Protein AF-A0A1S3QPE3-F1 (afdb_monomer)

Radius of gyration: 34.34 Å; Cα contacts (8 Å, |Δi|>4): 174; chains: 1; bounding box: 60×56×101 Å

Solvent-accessible surface area (backbone atoms only — not comparable to full-atom values): 14403 Å² total; per-residue (Å²): 142,88,66,57,84,65,87,83,85,72,83,49,41,19,14,35,76,80,67,48,63,31,60,20,54,50,48,31,25,32,79,44,96,80,32,35,55,19,74,58,45,94,50,102,45,97,71,26,36,44,44,90,38,71,44,89,59,90,60,54,68,59,53,51,51,51,51,51,54,52,49,54,52,51,52,52,53,50,55,63,56,47,55,59,54,53,53,50,52,58,71,74,42,58,84,89,47,39,69,59,53,53,49,51,50,52,50,50,46,43,61,62,64,55,54,50,52,61,54,53,53,50,53,46,53,62,71,28,46,74,37,70,38,66,57,97,88,40,85,53,62,68,77,40,68,42,66,66,62,40,49,51,52,52,53,52,52,51,50,52,53,51,53,53,50,50,52,52,51,52,50,50,50,50,53,46,63,75,39,40,73,62,56,49,56,54,42,65,75,68,55,69,91,74,77,72,64,80,73,64,71,75,74,66,80,87,67,86,85,85,84,87,88,86,93,77,85,89,74,86,83,78,75,80,80,80,78,81,85,83,85,83,83,91,133

Mean predicted aligned error: 15.33 Å

Secondary structure (DSSP, 8-state):
--------S----EEETTSPEESSTTTTTB-STTSB-BTTS--SSTT-BEEES----TTHHHHHHHHHHHHHHHHHHHHHHHHHHHHHHHHHS-GGGHHHHHHHHHHHHHHHHTSHHHHHHHHHHHHTEEEEEEETTEEEEEEEE-HHHHHHHHHHHHHHHHHHHHHHHHHHHHHHHHTHHHHHHHHHTT--TTSSSTTTTTSSTTS---------SSSSSSSSSSSSSS-----

pLDDT: mean 73.94, std 21.62, range [25.31, 94.31]

Structure (mmCIF, N/CA/C/O backbone):
data_AF-A0A1S3QPE3-F1
#
_entry.id   AF-A0A1S3QPE3-F1
#
loop_
_atom_site.group_PDB
_atom_site.id
_atom_site.type_symbol
_atom_site.label_atom_id
_atom_site.label_alt_id
_atom_site.label_comp_id
_atom_site.label_asym_id
_atom_site.label_entity_id
_atom_site.label_seq_id
_atom_site.pdbx_PDB_ins_code
_atom_site.Cartn_x
_atom_site.Cartn_y
_atom_site.Cartn_z
_atom_site.occupancy
_atom_site.B_iso_or_equiv
_atom_site.auth_seq_id
_atom_site.auth_comp_id
_atom_site.auth_asym_id
_atom_site.auth_atom_id
_atom_site.pdbx_PDB_model_num
ATOM 1 N N . MET A 1 1 ? 17.322 -5.849 -37.765 1.00 44.25 1 MET A N 1
ATOM 2 C CA . MET A 1 1 ? 16.658 -5.938 -36.442 1.00 44.25 1 MET A CA 1
ATOM 3 C C . MET A 1 1 ? 17.332 -7.037 -35.629 1.00 44.25 1 MET A C 1
ATOM 5 O O . MET A 1 1 ? 16.871 -8.166 -35.675 1.00 44.25 1 MET A O 1
ATOM 9 N N . SER A 1 2 ? 18.466 -6.775 -34.969 1.00 52.47 2 SER A N 1
ATOM 10 C CA . SER A 1 2 ? 19.221 -7.871 -34.324 1.00 52.47 2 SER A CA 1
ATOM 11 C C . SER A 1 2 ? 20.040 -7.499 -33.080 1.00 52.47 2 SER A C 1
ATOM 13 O O . SER A 1 2 ? 20.907 -8.274 -32.714 1.00 52.47 2 SER A O 1
ATOM 15 N N . ASN A 1 3 ? 19.761 -6.381 -32.392 1.00 61.34 3 ASN A N 1
ATOM 16 C CA . ASN A 1 3 ? 20.520 -5.966 -31.193 1.00 61.34 3 ASN A CA 1
ATOM 17 C C . ASN A 1 3 ? 19.651 -5.448 -30.021 1.00 61.34 3 ASN A C 1
ATOM 19 O O . ASN A 1 3 ? 20.150 -4.726 -29.170 1.00 61.34 3 ASN A O 1
ATOM 23 N N . CYS A 1 4 ? 18.361 -5.802 -29.945 1.00 70.56 4 CYS A N 1
ATOM 24 C CA . CYS A 1 4 ? 17.484 -5.388 -28.828 1.00 70.56 4 CYS A CA 1
ATOM 25 C C . CYS A 1 4 ? 17.352 -6.462 -27.726 1.00 70.56 4 CYS A C 1
ATOM 27 O O . CYS A 1 4 ? 16.483 -6.358 -26.864 1.00 70.56 4 CYS A O 1
ATOM 29 N N . ASN A 1 5 ? 18.153 -7.532 -27.786 1.00 73.00 5 ASN A N 1
ATOM 30 C CA . ASN A 1 5 ? 18.050 -8.685 -26.891 1.00 73.00 5 ASN A CA 1
ATOM 31 C C . ASN A 1 5 ? 19.228 -8.668 -25.911 1.00 73.00 5 ASN A C 1
ATOM 33 O O . ASN A 1 5 ? 20.293 -9.219 -26.185 1.00 73.00 5 ASN A O 1
ATOM 37 N N . CYS A 1 6 ? 19.060 -7.932 -24.814 1.00 76.44 6 CYS A N 1
ATOM 38 C CA . CYS A 1 6 ? 20.127 -7.657 -23.858 1.00 76.44 6 CYS A CA 1
ATOM 39 C C . CYS A 1 6 ? 20.004 -8.541 -22.619 1.00 76.44 6 CYS A C 1
ATOM 41 O O . CYS A 1 6 ? 18.910 -8.721 -22.084 1.00 76.44 6 CYS A O 1
ATOM 43 N N . TYR A 1 7 ? 21.139 -9.057 -22.140 1.00 69.50 7 TYR A N 1
ATOM 44 C CA . TYR A 1 7 ? 21.189 -9.803 -20.888 1.00 69.50 7 TYR A CA 1
ATOM 45 C C . TYR A 1 7 ? 21.017 -8.856 -19.697 1.00 69.50 7 TYR A C 1
ATOM 47 O O . TYR A 1 7 ? 21.598 -7.771 -19.632 1.00 69.50 7 TYR A O 1
ATOM 55 N N . THR A 1 8 ? 20.169 -9.264 -18.769 1.00 66.06 8 THR A N 1
ATOM 56 C CA . THR A 1 8 ? 19.600 -8.429 -17.717 1.00 66.06 8 THR A CA 1
ATOM 57 C C . THR A 1 8 ? 20.372 -8.583 -16.415 1.00 66.06 8 THR A C 1
ATOM 59 O O . THR A 1 8 ? 20.130 -9.520 -15.659 1.00 66.06 8 THR A O 1
ATOM 62 N N . SER A 1 9 ? 21.274 -7.647 -16.136 1.00 57.47 9 SER A N 1
ATOM 63 C CA . SER A 1 9 ? 21.950 -7.542 -14.832 1.00 57.47 9 SER A CA 1
ATOM 64 C C . SER A 1 9 ? 21.802 -6.166 -14.174 1.00 57.47 9 SER A C 1
ATOM 66 O O . SER A 1 9 ? 22.040 -6.034 -12.979 1.00 57.47 9 SER A O 1
ATOM 68 N N . SER A 1 10 ? 21.343 -5.137 -14.897 1.00 68.56 10 SER A N 1
ATOM 69 C CA . SER A 1 10 ? 21.051 -3.824 -14.313 1.00 68.56 10 SER A CA 1
ATOM 70 C C . SER A 1 10 ? 19.858 -3.143 -14.987 1.00 68.56 10 SER A C 1
ATOM 72 O O . SER A 1 10 ? 19.742 -3.093 -16.213 1.00 68.56 10 SER A O 1
ATOM 74 N N . VAL A 1 11 ? 18.943 -2.622 -14.165 1.00 79.94 11 VAL A N 1
ATOM 75 C CA . VAL A 1 11 ? 17.790 -1.830 -14.613 1.00 79.94 11 VAL A CA 1
ATOM 76 C C . VAL A 1 11 ? 18.149 -0.355 -14.490 1.00 79.94 11 VAL A C 1
ATOM 78 O O . VAL A 1 11 ? 18.365 0.153 -13.392 1.00 79.94 11 VAL A O 1
ATOM 81 N N . SER A 1 12 ? 18.218 0.334 -15.626 1.00 86.44 12 SER A N 1
ATOM 82 C CA . SER A 1 12 ? 18.499 1.769 -15.706 1.00 86.44 12 SER A CA 1
ATOM 83 C C . SER A 1 12 ? 17.525 2.380 -16.712 1.00 86.44 12 SER A C 1
ATOM 85 O O . SER A 1 12 ? 17.838 2.447 -17.900 1.00 86.44 12 SER A O 1
ATOM 87 N N . PRO A 1 13 ? 16.299 2.724 -16.280 1.00 88.44 13 PRO A N 1
ATOM 88 C CA . PRO A 1 13 ? 15.229 3.073 -17.199 1.00 88.44 13 PRO A CA 1
ATOM 89 C C . PRO A 1 13 ? 15.593 4.307 -18.022 1.00 88.44 13 PRO A C 1
ATOM 91 O O . PRO A 1 13 ? 16.145 5.274 -17.491 1.00 88.44 13 PRO A O 1
ATOM 94 N N . VAL A 1 14 ? 15.245 4.277 -19.306 1.00 89.81 14 VAL A N 1
ATOM 95 C CA . VAL A 1 14 ? 15.445 5.395 -20.235 1.00 89.81 14 VAL A CA 1
ATOM 96 C C . VAL A 1 14 ? 14.141 5.728 -20.948 1.00 89.81 14 VAL A C 1
ATOM 98 O O . VAL A 1 14 ? 13.365 4.838 -21.303 1.00 89.81 14 VAL A O 1
ATOM 101 N N . CYS A 1 15 ? 13.902 7.012 -21.175 1.00 90.19 15 CYS A N 1
ATOM 102 C CA . CYS A 1 15 ? 12.772 7.505 -21.937 1.00 90.19 15 CYS A CA 1
ATOM 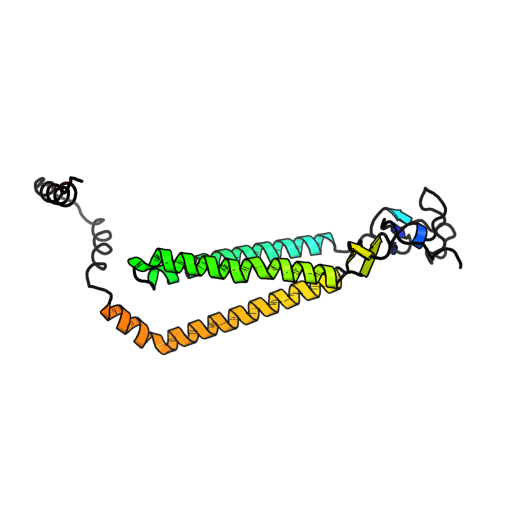103 C C . CYS A 1 15 ? 13.185 7.692 -23.393 1.00 90.19 15 CYS A C 1
ATOM 105 O O . CYS A 1 15 ? 14.054 8.513 -23.682 1.00 90.19 15 CYS A O 1
ATOM 107 N N . GLY A 1 16 ? 12.575 6.939 -24.306 1.00 89.50 16 GLY A N 1
ATOM 108 C CA . GLY A 1 16 ? 12.779 7.138 -25.734 1.00 89.50 16 GLY A CA 1
ATOM 109 C C . GLY A 1 16 ? 12.073 8.394 -26.240 1.00 89.50 16 GLY A C 1
ATOM 110 O O . GLY A 1 16 ? 11.045 8.810 -25.707 1.00 89.50 16 GLY A O 1
ATOM 111 N N . SER A 1 17 ? 12.586 8.963 -27.327 1.00 87.75 17 SER A N 1
ATOM 112 C CA . SER A 1 17 ? 11.942 10.060 -28.073 1.00 87.75 17 SER A CA 1
ATOM 113 C C . SER A 1 17 ? 10.508 9.744 -28.533 1.00 87.75 17 SER A C 1
ATOM 115 O O . SER A 1 17 ? 9.718 10.659 -28.743 1.00 87.75 17 SER A O 1
ATOM 117 N N . ASN A 1 18 ? 10.132 8.464 -28.611 1.00 85.94 18 ASN A N 1
ATOM 118 C CA . ASN A 1 18 ? 8.766 8.004 -28.873 1.00 85.94 18 ASN A CA 1
ATOM 119 C C . ASN A 1 18 ? 7.830 8.040 -27.642 1.00 85.94 18 ASN A C 1
ATOM 121 O O . ASN A 1 18 ? 6.699 7.567 -27.726 1.00 85.94 18 ASN A O 1
ATOM 125 N N . GLY A 1 19 ? 8.293 8.534 -26.489 1.00 85.94 19 GLY A N 1
ATOM 126 C CA . GLY A 1 19 ? 7.516 8.588 -25.246 1.00 85.94 19 GLY A CA 1
ATOM 127 C C . GLY A 1 19 ? 7.362 7.240 -24.531 1.00 85.94 19 GLY A C 1
ATOM 128 O O . GLY A 1 19 ? 6.620 7.149 -23.552 1.00 85.94 19 GLY A O 1
ATOM 129 N N . VAL A 1 20 ? 8.062 6.193 -24.982 1.00 87.19 20 VAL A N 1
ATOM 130 C CA . VAL A 1 20 ? 8.054 4.865 -24.352 1.00 87.19 20 VAL A CA 1
ATOM 131 C C . VAL A 1 20 ? 9.251 4.732 -23.413 1.00 87.19 20 VAL A C 1
ATOM 133 O O . VAL A 1 20 ? 10.372 5.112 -23.747 1.00 87.19 20 VAL A O 1
ATOM 136 N N . THR A 1 21 ? 9.016 4.181 -22.220 1.00 88.19 21 THR A N 1
ATOM 137 C CA . THR A 1 21 ? 10.084 3.886 -21.255 1.00 88.19 21 THR A CA 1
ATOM 138 C C . THR A 1 21 ? 10.651 2.491 -21.511 1.00 88.19 21 THR A C 1
ATOM 140 O O . THR A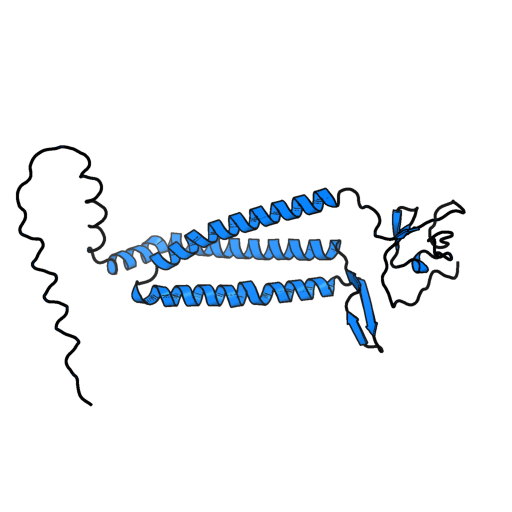 1 21 ? 9.909 1.512 -21.480 1.00 88.19 21 THR A O 1
ATOM 143 N N . TYR A 1 22 ? 11.963 2.398 -21.714 1.00 86.69 22 TYR A N 1
ATOM 144 C CA . TYR A 1 22 ? 12.698 1.144 -21.895 1.00 86.69 22 TYR A CA 1
ATOM 145 C C . TYR A 1 22 ? 13.438 0.766 -20.608 1.00 86.69 22 TYR A C 1
ATOM 147 O O . TYR A 1 22 ? 13.806 1.632 -19.814 1.00 86.69 22 TYR A O 1
ATOM 155 N N . LEU A 1 23 ? 13.673 -0.534 -20.406 1.00 85.00 23 LEU A N 1
ATOM 156 C CA . LEU A 1 23 ? 14.297 -1.071 -19.188 1.00 85.00 23 LEU A CA 1
ATOM 157 C C . LEU A 1 23 ? 15.765 -0.635 -19.017 1.00 85.00 23 LEU A C 1
ATOM 159 O O . LEU A 1 23 ? 16.233 -0.446 -17.894 1.00 85.00 23 LEU A O 1
ATOM 163 N N . SER A 1 24 ? 16.484 -0.484 -20.131 1.00 87.12 24 SER A N 1
ATOM 164 C CA . SER A 1 24 ? 17.849 0.040 -20.182 1.00 87.12 24 SER A CA 1
ATOM 165 C C . SER A 1 24 ? 18.154 0.688 -21.534 1.00 87.12 24 SER A C 1
ATOM 167 O O . SER A 1 24 ? 17.413 0.502 -22.503 1.00 87.12 24 SER A O 1
ATOM 169 N N . SER A 1 25 ? 19.277 1.408 -21.620 1.00 86.38 25 SER A N 1
ATOM 170 C CA . SER A 1 25 ? 19.815 1.943 -22.882 1.00 86.38 25 SER A CA 1
ATOM 171 C C . SER A 1 25 ? 20.062 0.855 -23.935 1.00 86.38 25 SER A C 1
ATOM 173 O O . SER A 1 25 ? 19.895 1.105 -25.128 1.00 86.38 25 SER A O 1
ATOM 175 N N . CYS A 1 26 ? 20.389 -0.365 -23.499 1.00 84.94 26 CYS A N 1
ATOM 176 C CA . CYS A 1 26 ? 20.580 -1.522 -24.371 1.00 84.94 26 CYS A CA 1
ATOM 177 C C . CYS A 1 26 ? 19.253 -1.992 -24.991 1.00 84.94 26 CYS A C 1
ATOM 179 O O . CYS A 1 26 ? 19.188 -2.220 -26.194 1.00 84.94 26 CYS A O 1
ATOM 181 N N . PHE A 1 27 ? 18.162 -2.037 -24.213 1.00 84.75 27 PHE A N 1
ATOM 182 C CA . PHE A 1 27 ? 16.825 -2.353 -24.745 1.00 84.75 27 PHE A CA 1
ATOM 183 C C . PHE A 1 27 ? 16.287 -1.279 -25.701 1.00 84.75 27 PHE A C 1
ATOM 185 O O . PHE A 1 27 ? 15.491 -1.590 -26.582 1.00 84.75 27 PHE A O 1
ATOM 192 N N . ALA A 1 28 ? 16.739 -0.031 -25.555 1.00 86.31 28 ALA A N 1
ATOM 193 C CA . ALA A 1 28 ? 16.484 1.029 -26.529 1.00 86.31 28 ALA A CA 1
ATO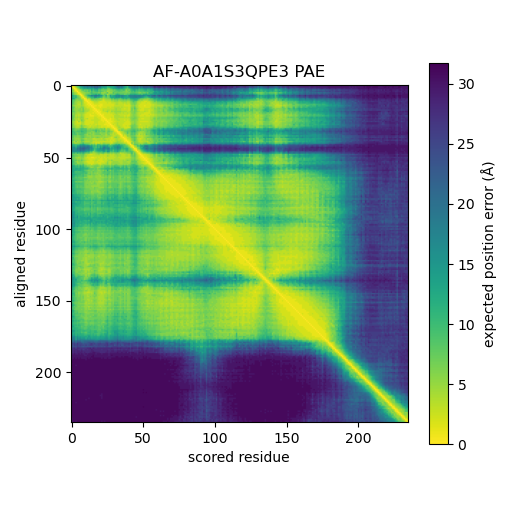M 194 C C . ALA A 1 28 ? 17.386 0.924 -27.783 1.00 86.31 28 ALA A C 1
ATOM 196 O O . ALA A 1 28 ? 17.135 1.595 -28.785 1.00 86.31 28 ALA A O 1
ATOM 197 N N . GLY A 1 29 ? 18.413 0.066 -27.768 1.00 84.88 29 GLY A N 1
ATOM 198 C CA . GLY A 1 29 ? 19.346 -0.139 -28.878 1.00 84.88 29 GLY A CA 1
ATOM 199 C C . GLY A 1 29 ? 20.300 1.031 -29.099 1.00 84.88 29 GLY A C 1
ATOM 200 O O . GLY A 1 29 ? 20.707 1.262 -30.239 1.00 84.88 29 GLY A O 1
ATOM 201 N N . CYS A 1 30 ? 20.590 1.807 -28.051 1.00 84.50 30 CYS A N 1
ATOM 202 C CA . CYS A 1 30 ? 21.488 2.955 -28.117 1.00 84.50 30 CYS A CA 1
ATOM 203 C C . CYS A 1 30 ? 22.946 2.484 -28.142 1.00 84.50 30 CYS A C 1
ATOM 205 O O . CYS A 1 30 ? 23.374 1.718 -27.279 1.00 84.50 30 CYS A O 1
ATOM 207 N N . THR A 1 31 ? 23.710 2.964 -29.123 1.00 76.12 31 THR A N 1
ATOM 208 C CA . THR A 1 31 ? 25.098 2.516 -29.350 1.00 76.12 31 THR A CA 1
ATOM 209 C C . THR A 1 31 ? 26.123 3.482 -28.748 1.00 76.12 31 THR A C 1
ATOM 211 O O . THR A 1 31 ? 27.260 3.105 -28.475 1.00 76.12 31 THR A O 1
ATOM 214 N N . THR A 1 32 ? 25.733 4.741 -28.527 1.00 76.00 32 THR A N 1
ATOM 215 C CA . THR A 1 32 ? 26.608 5.789 -27.991 1.00 76.00 32 THR A CA 1
ATOM 216 C C . THR A 1 32 ? 26.368 6.013 -26.497 1.00 76.00 32 THR A C 1
ATOM 218 O O . THR A 1 32 ? 25.258 5.864 -25.984 1.00 76.00 32 THR A O 1
ATOM 221 N N . THR A 1 33 ? 27.411 6.449 -25.787 1.00 74.75 33 THR A N 1
ATOM 222 C CA . THR A 1 33 ? 27.328 6.858 -24.373 1.00 74.75 33 THR A CA 1
ATOM 223 C C . THR A 1 33 ? 26.429 8.075 -24.155 1.00 74.75 33 THR A C 1
ATOM 225 O O . THR A 1 33 ? 25.904 8.260 -23.063 1.00 74.75 33 THR A O 1
ATOM 228 N N . ASN A 1 34 ? 26.197 8.868 -25.204 1.00 78.62 34 ASN A N 1
ATOM 229 C CA . ASN A 1 34 ? 25.303 10.025 -25.190 1.00 78.62 34 ASN A CA 1
ATOM 230 C C . ASN A 1 34 ? 23.816 9.656 -25.392 1.00 78.62 34 ASN A C 1
ATOM 232 O O . ASN A 1 34 ? 23.012 10.554 -25.624 1.00 78.62 34 ASN A O 1
ATOM 236 N N . LEU A 1 35 ? 23.442 8.365 -25.330 1.00 81.38 35 LEU A N 1
ATOM 237 C CA . LEU A 1 35 ? 22.074 7.860 -25.564 1.00 81.38 35 LEU A CA 1
ATOM 238 C C . LEU A 1 35 ? 21.479 8.334 -26.910 1.00 81.38 35 LEU A C 1
ATOM 240 O O . LEU A 1 35 ? 20.293 8.653 -27.026 1.00 81.38 35 LEU A O 1
ATOM 244 N N . THR A 1 36 ? 22.311 8.374 -27.951 1.00 81.19 36 THR A N 1
ATOM 245 C CA . THR A 1 36 ? 21.908 8.707 -29.324 1.00 81.19 36 THR A CA 1
ATOM 246 C C . THR A 1 36 ? 22.051 7.497 -30.252 1.00 81.19 36 THR A C 1
ATOM 248 O O . THR A 1 36 ? 22.795 6.556 -29.963 1.00 81.19 36 THR A O 1
ATOM 251 N N . GLY A 1 37 ? 21.329 7.501 -31.377 1.00 78.31 37 GLY A N 1
ATOM 252 C CA . GLY A 1 37 ? 21.392 6.414 -32.361 1.00 78.31 37 GLY A CA 1
ATOM 253 C C . GLY A 1 37 ? 20.761 5.121 -31.841 1.00 78.31 37 GLY A C 1
ATOM 254 O O . GLY A 1 37 ? 21.362 4.050 -31.927 1.00 78.31 37 GLY A O 1
ATOM 255 N N . CYS A 1 38 ? 19.582 5.242 -31.230 1.00 84.69 38 CYS A N 1
ATOM 256 C CA . CYS A 1 38 ? 18.861 4.140 -30.605 1.00 84.69 38 CYS A CA 1
ATOM 257 C C . CYS A 1 38 ? 18.009 3.387 -31.638 1.00 84.69 38 CYS A C 1
ATOM 259 O O . CYS A 1 38 ? 16.967 3.866 -32.076 1.00 84.69 38 CYS A O 1
ATOM 261 N N . THR A 1 39 ? 18.461 2.198 -32.031 1.00 84.50 39 THR A N 1
ATOM 262 C CA . THR A 1 39 ? 17.878 1.427 -33.149 1.00 84.50 39 THR A CA 1
ATOM 263 C C . THR A 1 39 ? 16.543 0.744 -32.838 1.00 84.50 39 THR A C 1
ATOM 265 O O . THR A 1 39 ? 15.833 0.360 -33.765 1.00 84.50 39 THR A O 1
ATOM 268 N N . CYS A 1 40 ? 16.186 0.580 -31.560 1.00 83.19 40 CYS A N 1
ATOM 269 C CA . CYS A 1 40 ? 14.943 -0.083 -31.140 1.00 83.19 40 CYS A CA 1
ATOM 270 C C . CYS A 1 40 ? 13.796 0.915 -30.886 1.00 83.19 40 CYS A C 1
ATOM 272 O O . CYS A 1 40 ? 12.693 0.506 -30.530 1.00 83.19 40 CYS A O 1
ATOM 274 N N . ILE A 1 41 ? 14.045 2.217 -31.061 1.00 85.25 41 ILE A N 1
ATOM 275 C CA . ILE A 1 41 ? 13.027 3.264 -30.972 1.00 85.25 41 ILE A CA 1
ATOM 276 C C . ILE A 1 41 ? 12.432 3.453 -32.369 1.00 85.25 41 ILE A C 1
ATOM 278 O O . ILE A 1 41 ? 13.095 3.982 -33.254 1.00 85.25 41 ILE A O 1
ATOM 282 N N . SER A 1 42 ? 11.176 3.047 -32.565 1.00 69.94 42 SER A N 1
ATOM 283 C CA . SER A 1 42 ? 10.453 3.107 -33.850 1.00 69.94 42 SER A CA 1
ATOM 284 C C . SER A 1 42 ? 10.056 4.527 -34.296 1.00 69.94 42 SER A C 1
ATOM 286 O O . SER A 1 42 ? 8.951 4.734 -34.795 1.00 69.94 42 SER A O 1
ATOM 288 N N . SER A 1 43 ? 10.913 5.521 -34.064 1.00 63.25 43 SER A N 1
ATOM 289 C CA . SER A 1 43 ? 10.717 6.883 -34.556 1.00 63.25 43 SER A CA 1
ATOM 290 C C . SER A 1 43 ? 11.326 6.992 -35.950 1.00 63.25 43 SER A C 1
ATOM 292 O O . SER A 1 43 ? 12.467 6.591 -36.153 1.00 63.25 43 SER A O 1
ATOM 294 N N . ASP A 1 44 ? 10.578 7.568 -36.888 1.00 57.34 44 ASP A N 1
ATOM 295 C CA . ASP A 1 44 ? 10.922 7.770 -38.308 1.00 57.34 44 ASP A CA 1
ATOM 296 C C . ASP A 1 44 ? 12.046 8.815 -38.522 1.00 57.34 44 ASP A C 1
ATOM 298 O O . ASP A 1 44 ? 12.140 9.494 -39.541 1.00 57.34 44 ASP A O 1
ATOM 302 N N . SER A 1 45 ? 12.887 9.008 -37.507 1.00 56.81 45 SER A N 1
ATOM 303 C CA . SER A 1 45 ? 13.989 9.950 -37.485 1.00 56.81 45 SER A CA 1
ATOM 304 C C . SER A 1 45 ? 15.283 9.187 -37.235 1.00 56.81 45 SER A C 1
ATOM 306 O O . SER A 1 45 ? 15.472 8.568 -36.191 1.00 56.81 45 SER A O 1
ATOM 308 N N . GLU A 1 46 ? 16.237 9.321 -38.154 1.00 60.53 46 GLU A N 1
ATOM 309 C CA . GLU A 1 46 ? 17.623 8.823 -38.046 1.00 60.53 46 GLU A CA 1
ATOM 310 C C . GLU A 1 46 ? 18.395 9.364 -36.812 1.00 60.53 46 GLU A C 1
ATOM 312 O O . GLU A 1 46 ? 19.576 9.094 -36.618 1.00 60.53 46 GLU A O 1
ATOM 317 N N . MET A 1 47 ? 17.724 10.121 -35.938 1.00 68.00 47 MET A N 1
ATOM 318 C CA . MET A 1 47 ? 18.224 10.697 -34.695 1.00 68.00 47 MET A CA 1
ATOM 319 C C . MET A 1 47 ? 17.361 10.271 -33.500 1.00 68.00 47 MET A C 1
ATOM 321 O O . MET A 1 47 ? 16.991 11.094 -32.663 1.00 68.00 47 MET A O 1
ATOM 325 N N . ALA A 1 48 ? 17.012 8.989 -33.406 1.00 78.69 48 ALA A N 1
ATOM 326 C CA . ALA A 1 48 ? 16.366 8.461 -32.213 1.00 78.69 48 ALA A CA 1
ATOM 327 C C . ALA A 1 48 ? 17.289 8.625 -30.992 1.00 78.69 48 ALA A C 1
ATOM 329 O O . ALA A 1 48 ? 18.369 8.027 -30.911 1.00 78.69 48 ALA A O 1
ATOM 330 N N . THR A 1 49 ? 16.856 9.457 -30.048 1.00 85.56 49 THR A N 1
ATOM 331 C CA . THR A 1 49 ? 17.533 9.702 -28.772 1.00 85.56 49 THR A CA 1
ATOM 332 C C . THR A 1 49 ? 16.724 9.137 -27.614 1.00 85.56 49 THR A C 1
ATOM 334 O O . THR A 1 49 ? 15.500 8.965 -27.708 1.00 85.56 49 THR A O 1
ATOM 337 N N . ALA A 1 50 ? 17.423 8.847 -26.521 1.00 87.69 50 ALA A N 1
ATOM 338 C CA . ALA A 1 50 ? 16.834 8.499 -25.242 1.00 87.69 50 ALA A CA 1
ATOM 339 C C . ALA A 1 50 ? 17.395 9.400 -24.133 1.00 87.69 50 ALA A C 1
ATOM 341 O O . ALA A 1 50 ? 18.523 9.882 -24.204 1.00 87.69 50 ALA A O 1
ATOM 342 N N . VAL A 1 51 ? 16.602 9.627 -23.093 1.00 90.12 51 VAL A N 1
ATOM 343 C CA . VAL A 1 51 ? 16.979 10.418 -21.915 1.00 90.12 51 VAL A CA 1
ATOM 344 C C . VAL A 1 51 ? 16.975 9.491 -20.699 1.00 90.12 51 VAL A C 1
ATOM 346 O O . VAL A 1 51 ? 16.064 8.668 -20.585 1.00 90.12 51 VAL A O 1
ATOM 349 N N . PRO A 1 52 ? 17.958 9.573 -19.784 1.00 87.50 52 PRO A N 1
ATOM 350 C CA . PRO A 1 52 ? 17.927 8.777 -18.561 1.00 87.50 52 PRO A CA 1
ATOM 351 C C . PRO A 1 52 ? 16.694 9.115 -17.712 1.00 87.50 52 PRO A C 1
ATOM 353 O O . PRO A 1 52 ? 16.356 10.283 -17.520 1.00 87.50 52 PRO A O 1
ATOM 356 N N . GLY A 1 53 ? 16.039 8.086 -17.175 1.00 87.25 53 GLY A N 1
ATOM 357 C CA . GLY A 1 53 ? 14.822 8.202 -16.374 1.00 87.25 53 GLY A CA 1
ATOM 358 C C . GLY A 1 53 ? 13.572 7.660 -17.071 1.00 87.25 53 GLY A C 1
ATOM 359 O O . GLY A 1 53 ? 13.578 7.291 -18.243 1.00 87.25 53 GLY A O 1
ATOM 360 N N . LYS A 1 54 ? 12.469 7.587 -16.321 1.00 86.50 54 LYS A N 1
ATOM 361 C CA . LYS A 1 54 ? 11.156 7.215 -16.870 1.00 86.50 54 LYS A CA 1
ATOM 362 C C . LYS A 1 54 ? 10.569 8.386 -17.654 1.00 86.50 54 LYS A C 1
ATOM 364 O O . LYS A 1 54 ? 10.779 9.539 -17.281 1.00 86.50 54 LYS A O 1
ATOM 369 N N . CYS A 1 55 ? 9.795 8.096 -18.696 1.00 87.00 55 CYS A N 1
ATOM 370 C CA . CYS A 1 55 ? 9.092 9.148 -19.422 1.00 87.00 55 CYS A CA 1
ATOM 371 C C . CYS A 1 55 ? 8.104 9.895 -18.510 1.00 87.00 55 CYS A C 1
ATOM 373 O O . CYS A 1 55 ? 7.493 9.273 -17.632 1.00 87.00 55 CYS A O 1
ATOM 375 N N . PRO A 1 56 ? 7.925 11.214 -18.708 1.00 83.06 56 PRO A N 1
ATOM 376 C CA . PRO A 1 56 ? 6.966 11.990 -17.937 1.00 83.06 56 PRO A CA 1
ATOM 377 C C . PRO A 1 56 ? 5.553 11.465 -18.200 1.00 83.06 56 PRO A C 1
ATOM 379 O O . PRO A 1 56 ? 5.025 11.578 -19.303 1.00 83.06 56 PRO A O 1
ATOM 382 N N . SER A 1 57 ? 4.932 10.885 -17.172 1.00 79.19 57 SER A N 1
ATOM 383 C CA . SER A 1 57 ? 3.521 10.514 -17.229 1.00 79.19 57 SER A CA 1
ATOM 384 C C . SER A 1 57 ? 2.674 11.750 -16.920 1.00 79.19 57 SER A C 1
ATOM 386 O O . SER A 1 57 ? 2.844 12.331 -15.838 1.00 79.19 57 SER A O 1
ATOM 388 N N . PRO A 1 58 ? 1.741 12.150 -17.802 1.00 79.44 58 PRO A N 1
ATOM 389 C CA . PRO A 1 58 ? 0.824 13.242 -17.502 1.00 79.44 58 PRO A CA 1
ATOM 390 C C . PRO A 1 58 ? 0.038 12.919 -16.221 1.00 79.44 58 PRO A C 1
ATOM 392 O O . PRO A 1 58 ? -0.445 11.801 -16.043 1.00 79.44 58 PRO A O 1
ATOM 395 N N . GLY A 1 59 ? -0.042 13.881 -15.297 1.00 78.25 59 GLY A N 1
ATOM 396 C CA . GLY A 1 59 ? -0.812 13.748 -14.053 1.00 78.25 59 GLY A CA 1
ATOM 397 C C . GLY A 1 59 ? -0.149 12.967 -12.908 1.00 78.25 59 GLY A C 1
ATOM 398 O O . GLY A 1 59 ? -0.815 12.695 -11.913 1.00 78.25 59 GLY A O 1
ATOM 399 N N . CYS A 1 60 ? 1.144 12.623 -12.993 1.00 81.44 60 CYS A N 1
ATOM 400 C CA . CYS A 1 60 ? 1.847 11.908 -11.913 1.00 81.44 60 CYS A CA 1
ATOM 401 C C . CYS A 1 60 ? 1.805 12.665 -10.566 1.00 81.44 60 CYS A C 1
ATOM 403 O O . CYS A 1 60 ? 1.480 12.083 -9.530 1.00 81.44 60 CYS A O 1
ATOM 405 N N . GLN A 1 61 ? 2.069 13.976 -10.588 1.00 83.69 61 GLN A N 1
ATOM 406 C CA . GLN A 1 61 ? 2.086 14.816 -9.386 1.00 83.69 61 GLN A CA 1
ATOM 407 C C . GLN A 1 61 ? 0.691 14.972 -8.760 1.00 83.69 61 GLN A C 1
ATOM 409 O O . GLN A 1 61 ? 0.547 14.836 -7.547 1.00 83.69 61 GLN A O 1
ATOM 414 N N . GLU A 1 62 ? -0.339 15.176 -9.584 1.00 86.25 62 GLU A N 1
ATOM 415 C CA . GLU A 1 62 ? -1.736 15.266 -9.137 1.00 86.25 62 GLU A CA 1
ATOM 416 C C . GLU A 1 62 ? -2.224 13.952 -8.514 1.00 86.25 62 GLU A C 1
ATOM 418 O O . GLU A 1 62 ? -2.852 13.949 -7.453 1.00 86.25 62 GLU A O 1
ATOM 423 N N . ALA A 1 63 ? -1.895 12.811 -9.129 1.00 84.19 63 ALA A N 1
ATOM 424 C CA . ALA A 1 63 ? -2.256 11.499 -8.599 1.00 84.19 63 ALA A CA 1
ATOM 425 C C . ALA A 1 63 ? -1.583 11.221 -7.245 1.00 84.19 63 ALA A C 1
ATOM 427 O O . ALA A 1 63 ? -2.231 10.713 -6.327 1.00 84.19 63 ALA A O 1
ATOM 428 N N . PHE A 1 64 ? -0.305 11.585 -7.104 1.00 86.12 64 PHE A N 1
ATOM 429 C CA . PHE A 1 64 ? 0.426 11.458 -5.843 1.00 86.12 64 PHE A CA 1
ATOM 430 C C . PHE A 1 64 ? -0.168 12.350 -4.745 1.00 86.12 64 PHE A C 1
ATOM 432 O O . PHE A 1 64 ? -0.418 11.875 -3.635 1.00 86.12 64 PHE A O 1
ATOM 439 N N . LEU A 1 65 ? -0.457 13.616 -5.062 1.00 89.12 65 LEU A N 1
ATOM 440 C CA . LEU A 1 65 ? -1.068 14.550 -4.117 1.00 89.12 65 LEU A CA 1
ATOM 441 C C . LEU A 1 65 ? -2.459 14.075 -3.676 1.00 89.12 65 LEU A C 1
ATOM 443 O O . LEU A 1 65 ? -2.763 14.063 -2.484 1.00 89.12 65 LEU A O 1
ATOM 447 N N . THR A 1 66 ? -3.277 13.612 -4.623 1.00 88.69 66 THR A N 1
ATOM 448 C CA . THR A 1 66 ? -4.612 13.062 -4.342 1.00 88.69 66 THR A CA 1
ATOM 449 C C . THR A 1 66 ? -4.527 11.867 -3.394 1.00 88.69 66 THR A C 1
ATOM 451 O O . THR A 1 66 ? -5.259 11.804 -2.407 1.00 88.69 66 THR A O 1
ATOM 454 N N . PHE A 1 67 ? -3.609 10.933 -3.653 1.00 87.56 67 PHE A N 1
ATOM 455 C CA . PHE A 1 67 ? -3.392 9.765 -2.800 1.00 87.56 67 PHE A CA 1
ATOM 456 C C . PHE A 1 67 ? -2.985 10.155 -1.373 1.00 87.56 67 PHE A C 1
ATOM 458 O O . PHE A 1 67 ? -3.547 9.629 -0.409 1.00 87.56 67 PHE A O 1
ATOM 465 N N . LEU A 1 68 ? -2.064 11.112 -1.235 1.00 90.75 68 LEU A N 1
ATOM 466 C CA . LEU A 1 68 ? -1.617 11.612 0.063 1.00 90.75 68 LEU A CA 1
ATOM 467 C C . LEU A 1 68 ? -2.781 12.238 0.842 1.00 90.75 68 LEU A C 1
ATOM 469 O O . LEU A 1 68 ? -3.020 11.863 1.991 1.00 90.75 68 LEU A O 1
ATOM 473 N N . CYS A 1 69 ? -3.555 13.122 0.208 1.00 93.25 69 CYS A N 1
ATOM 474 C CA . CYS A 1 69 ? -4.726 13.751 0.824 1.00 93.25 69 CYS A CA 1
ATOM 475 C C . CYS A 1 69 ? -5.761 12.719 1.296 1.00 93.25 69 CYS A C 1
ATOM 477 O O . CYS A 1 69 ? -6.255 12.805 2.423 1.00 93.25 69 CYS A O 1
ATOM 479 N N . VAL A 1 70 ? -6.063 11.716 0.464 1.00 89.81 70 VAL A N 1
ATOM 480 C CA . VAL A 1 70 ? -7.014 10.645 0.805 1.00 89.81 70 VAL A CA 1
ATOM 481 C C . VAL A 1 70 ? -6.526 9.834 2.005 1.00 89.81 70 VAL A C 1
ATOM 483 O O . VAL A 1 70 ? -7.312 9.568 2.916 1.00 89.81 70 VAL A O 1
ATOM 486 N N . ILE A 1 71 ? -5.241 9.472 2.052 1.00 89.38 71 ILE A N 1
ATOM 487 C CA . ILE A 1 71 ? -4.670 8.739 3.191 1.00 89.38 71 ILE A CA 1
ATOM 488 C C . ILE A 1 71 ? -4.720 9.574 4.466 1.00 89.38 71 ILE A C 1
ATOM 490 O O . ILE A 1 71 ? -5.163 9.066 5.495 1.00 89.38 71 ILE A O 1
ATOM 494 N N . CYS A 1 72 ? -4.327 10.846 4.411 1.00 93.62 72 CYS A N 1
ATOM 495 C CA . CYS A 1 72 ? -4.387 11.733 5.571 1.00 93.62 72 CYS A CA 1
ATOM 496 C C . CYS A 1 72 ? -5.813 11.836 6.126 1.00 93.62 72 CYS A C 1
ATOM 498 O O . CYS A 1 72 ? -6.016 11.661 7.331 1.00 93.62 72 CYS A O 1
ATOM 500 N N . ALA A 1 73 ? -6.808 12.028 5.255 1.00 92.25 73 ALA A N 1
ATOM 501 C CA . ALA A 1 73 ? -8.212 12.049 5.655 1.00 92.25 73 ALA A CA 1
ATOM 502 C C . ALA A 1 73 ? -8.653 10.712 6.279 1.00 92.25 73 ALA A C 1
ATOM 504 O O . ALA A 1 73 ? -9.287 10.698 7.335 1.00 92.25 73 ALA A O 1
ATOM 505 N N . CYS A 1 74 ? -8.270 9.577 5.684 1.00 87.81 74 CYS A N 1
ATOM 506 C CA . CYS A 1 74 ? -8.589 8.251 6.219 1.00 87.81 74 CYS A CA 1
ATOM 507 C C . CYS A 1 74 ? -7.965 8.004 7.599 1.00 87.81 74 CYS A C 1
ATOM 509 O O . CYS A 1 74 ? -8.628 7.444 8.475 1.00 87.81 74 CYS A O 1
ATOM 511 N N . CYS A 1 75 ? -6.714 8.420 7.804 1.00 90.31 75 CYS A N 1
ATOM 512 C CA . CYS A 1 75 ? -6.020 8.307 9.085 1.00 90.31 75 CYS A CA 1
ATOM 513 C C . CYS A 1 75 ? -6.682 9.171 10.161 1.00 90.31 75 CYS A C 1
ATOM 515 O O . CYS A 1 75 ? -6.867 8.699 11.281 1.00 90.31 75 CYS A O 1
ATOM 517 N N . MET A 1 76 ? -7.095 10.394 9.814 1.00 92.56 76 MET A N 1
ATOM 518 C CA . MET A 1 76 ? -7.806 11.289 10.731 1.00 92.56 76 MET A CA 1
ATOM 519 C C . MET A 1 76 ? -9.160 10.707 11.152 1.00 92.56 76 MET A C 1
ATOM 521 O O . MET A 1 76 ? -9.476 10.657 12.336 1.00 92.56 76 MET A O 1
ATOM 525 N N . ILE A 1 77 ? -9.944 10.190 10.202 1.00 89.25 77 ILE A N 1
ATOM 526 C CA . ILE A 1 77 ? -11.221 9.526 10.512 1.00 89.25 77 ILE A CA 1
ATOM 527 C C . ILE A 1 77 ? -10.981 8.277 11.374 1.00 89.25 77 ILE A C 1
ATOM 529 O O . ILE A 1 77 ? -11.722 8.021 12.323 1.00 89.25 77 ILE A O 1
ATOM 533 N N . GLY A 1 78 ? -9.932 7.506 11.066 1.00 86.62 78 GLY A N 1
ATOM 534 C CA . GLY A 1 78 ? -9.551 6.315 11.824 1.00 86.62 78 GLY A CA 1
ATOM 535 C C . GLY A 1 78 ? -9.209 6.619 13.283 1.00 86.62 78 GLY A C 1
ATOM 536 O O . GLY A 1 78 ? -9.738 5.962 14.180 1.00 86.62 78 GLY A O 1
ATOM 537 N N . SER A 1 79 ? -8.383 7.638 13.534 1.00 89.00 79 SER A N 1
ATOM 538 C CA . SER A 1 79 ? -8.007 8.037 14.896 1.00 89.00 79 SER A CA 1
ATOM 539 C C . SER A 1 79 ? -9.193 8.610 15.675 1.00 89.00 79 SER A C 1
ATOM 541 O O . SER A 1 79 ? -9.399 8.248 16.834 1.00 89.00 79 SER A O 1
ATOM 543 N N . MET A 1 80 ? -10.038 9.420 15.027 1.00 90.06 80 MET A N 1
ATOM 544 C CA . MET A 1 80 ? -11.261 9.950 15.638 1.00 90.06 80 MET A CA 1
ATOM 545 C C . MET A 1 80 ? -12.253 8.850 16.031 1.00 90.06 80 MET A C 1
ATOM 547 O O . MET A 1 80 ? -12.915 8.984 17.055 1.00 90.06 80 MET A O 1
ATOM 551 N N . ALA A 1 81 ? -12.355 7.761 15.261 1.00 85.81 81 ALA A N 1
ATOM 552 C CA . ALA A 1 81 ? -13.230 6.627 15.577 1.00 85.81 81 ALA A CA 1
ATOM 553 C C . ALA A 1 81 ? -12.665 5.711 16.680 1.00 85.81 81 ALA A C 1
ATOM 555 O O . ALA A 1 81 ? -13.420 5.061 17.413 1.00 85.81 81 ALA A O 1
ATOM 556 N N . GLN A 1 82 ? -11.340 5.659 16.829 1.00 86.88 82 GLN A N 1
ATOM 557 C CA . GLN A 1 82 ? -10.687 4.826 17.838 1.00 86.88 82 GLN A CA 1
ATOM 558 C C . GLN A 1 82 ? -10.951 5.333 19.263 1.00 86.88 82 GLN A C 1
ATOM 560 O O . GLN A 1 82 ? -11.285 4.537 20.142 1.00 86.88 82 GLN A O 1
ATOM 565 N N . THR A 1 83 ? -10.876 6.647 19.486 1.00 87.38 83 THR A N 1
ATOM 566 C CA . THR A 1 83 ? -11.095 7.273 20.802 1.00 87.38 83 THR A CA 1
ATOM 567 C C . THR A 1 83 ? -12.438 6.901 21.457 1.00 87.38 83 THR A C 1
ATOM 569 O O . THR A 1 83 ? -12.419 6.363 22.567 1.00 87.38 83 THR A O 1
ATOM 572 N N . PRO A 1 84 ? -13.612 7.099 20.819 1.00 86.50 84 PRO A N 1
ATOM 573 C CA . PRO A 1 84 ? -14.893 6.721 21.415 1.00 86.50 84 PRO A CA 1
ATOM 574 C C . PRO A 1 84 ? -15.020 5.207 21.614 1.00 86.50 84 PRO A C 1
ATOM 576 O O . PRO A 1 84 ? -15.639 4.778 22.584 1.00 86.50 84 PRO A O 1
ATOM 579 N N . SER A 1 85 ? -14.394 4.392 20.758 1.00 84.94 85 SER A N 1
ATOM 580 C CA . SER A 1 85 ? -14.402 2.930 20.901 1.00 84.94 85 SER A CA 1
ATOM 581 C C . SER A 1 85 ? -13.719 2.483 22.200 1.00 84.94 85 SER A C 1
ATOM 583 O O . SER A 1 85 ? -14.254 1.647 22.929 1.00 84.94 85 SER A O 1
ATOM 585 N N . VAL A 1 86 ? -12.572 3.085 22.531 1.00 87.62 86 VAL A N 1
ATOM 586 C CA . VAL A 1 86 ? -11.854 2.813 23.788 1.00 87.62 86 VAL A CA 1
ATOM 587 C C . VAL A 1 86 ? -12.636 3.336 24.999 1.00 87.62 86 VAL A C 1
ATOM 589 O O . VAL A 1 86 ? -12.730 2.644 26.012 1.00 87.62 86 VAL A O 1
ATOM 592 N N . ILE A 1 87 ? -13.253 4.520 24.898 1.00 86.88 87 ILE A N 1
ATOM 593 C CA . ILE A 1 87 ? -14.069 5.092 25.984 1.00 86.88 87 ILE A CA 1
ATOM 594 C C . ILE A 1 87 ? -15.264 4.189 26.312 1.00 86.88 87 ILE A C 1
ATOM 596 O O . ILE A 1 87 ? -15.522 3.926 27.487 1.00 86.88 87 ILE A O 1
ATOM 600 N N . ILE A 1 88 ? -15.976 3.691 25.295 1.00 85.00 88 ILE A N 1
ATOM 601 C CA . ILE A 1 88 ? -17.106 2.772 25.490 1.00 85.00 88 ILE A CA 1
ATOM 602 C C . ILE A 1 88 ? -16.635 1.511 26.216 1.00 85.00 88 ILE A C 1
ATOM 604 O O . ILE A 1 88 ? -17.251 1.135 27.209 1.00 85.00 88 ILE A O 1
ATOM 608 N N . LEU A 1 89 ? -15.512 0.915 25.798 1.00 83.94 89 LEU A N 1
ATOM 609 C CA . LEU A 1 89 ? -14.961 -0.276 26.451 1.00 83.94 89 LEU A CA 1
ATOM 610 C C . LEU A 1 89 ? -14.732 -0.045 27.953 1.00 83.94 89 LEU A C 1
ATOM 612 O O . LEU A 1 89 ? -15.210 -0.830 28.772 1.00 83.94 89 LEU A O 1
ATOM 616 N N . ILE A 1 90 ? -14.071 1.061 28.315 1.00 85.44 90 ILE A N 1
ATOM 617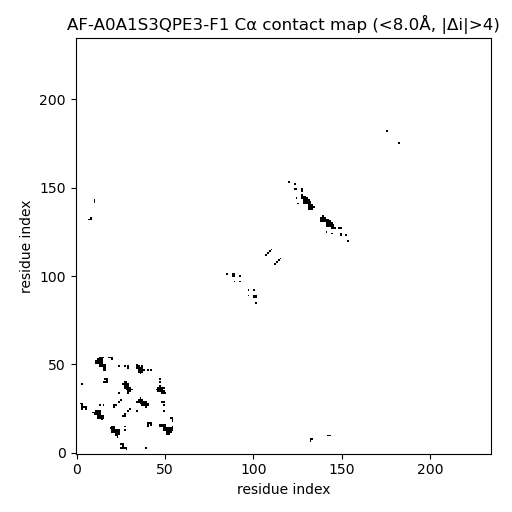 C CA . ILE A 1 90 ? -13.775 1.410 29.716 1.00 85.44 90 ILE A CA 1
ATOM 618 C C . ILE A 1 90 ? -15.057 1.618 30.534 1.00 85.44 90 ILE A C 1
ATOM 620 O O . ILE A 1 90 ? -15.082 1.296 31.721 1.00 85.44 90 ILE A O 1
ATOM 624 N N . ARG A 1 91 ? -16.118 2.163 29.924 1.00 83.44 91 ARG A N 1
ATOM 625 C CA . ARG A 1 91 ? -17.412 2.393 30.589 1.00 83.44 91 ARG A CA 1
ATOM 626 C C . ARG A 1 91 ? -18.249 1.122 30.739 1.00 83.44 91 ARG A C 1
ATOM 628 O O . ARG A 1 91 ? -19.089 1.076 31.627 1.00 83.44 91 ARG A O 1
ATOM 635 N N . THR A 1 92 ? -18.033 0.119 29.890 1.00 79.88 92 THR A N 1
ATOM 636 C CA . THR A 1 92 ? -18.791 -1.147 29.911 1.00 79.88 92 THR A CA 1
ATOM 637 C C . THR A 1 92 ? -18.198 -2.230 30.812 1.00 79.88 92 THR A C 1
ATOM 639 O O . THR A 1 92 ? -18.863 -3.230 31.066 1.00 79.88 92 THR A O 1
ATOM 642 N N . VAL A 1 93 ? -16.954 -2.069 31.270 1.00 84.62 93 VAL A N 1
ATOM 643 C CA . VAL A 1 93 ? -16.240 -3.069 32.078 1.00 84.62 93 VAL A CA 1
ATOM 644 C C . VAL A 1 93 ? -16.124 -2.623 33.539 1.00 84.62 93 VAL A C 1
ATOM 646 O O . VAL A 1 93 ? -16.008 -1.429 33.826 1.00 84.62 93 VAL A O 1
ATOM 649 N N . SER A 1 94 ? -16.146 -3.580 34.472 1.00 83.50 94 SER A N 1
ATOM 650 C CA . SER A 1 94 ? -15.961 -3.312 35.902 1.00 83.50 94 SER A CA 1
ATOM 651 C C . SER A 1 94 ? -14.609 -2.633 36.174 1.00 83.50 94 SER A C 1
ATOM 653 O O . SER A 1 94 ? -13.636 -2.878 35.453 1.00 83.50 94 SER A O 1
ATOM 655 N N . PRO A 1 95 ? -14.514 -1.771 37.206 1.00 82.31 95 PRO A N 1
ATOM 656 C CA . PRO A 1 95 ? -13.297 -1.014 37.500 1.00 82.31 95 PRO A CA 1
ATOM 657 C C . PRO A 1 95 ? -12.058 -1.893 37.705 1.00 82.31 95 PRO A C 1
ATOM 659 O O . PRO A 1 95 ? -10.978 -1.506 37.266 1.00 82.31 95 PRO A O 1
ATOM 662 N N . GLU A 1 96 ? -12.231 -3.087 38.268 1.00 87.00 96 GLU A N 1
ATOM 663 C CA . GLU A 1 96 ? -11.163 -4.061 38.526 1.00 87.00 96 GLU A CA 1
ATOM 664 C C . GLU A 1 96 ? -10.581 -4.687 37.243 1.00 87.00 96 GLU A C 1
ATOM 666 O O . GLU A 1 96 ? -9.415 -5.070 37.209 1.00 87.00 96 GLU A O 1
ATOM 671 N N . LEU A 1 97 ? -11.361 -4.756 36.155 1.00 88.62 97 LEU A N 1
ATOM 672 C CA . LEU A 1 97 ? -10.977 -5.437 34.909 1.00 88.62 97 LEU A CA 1
ATOM 673 C C . LEU A 1 97 ? -10.589 -4.475 33.772 1.00 88.62 97 LEU A C 1
ATOM 675 O O . LEU A 1 97 ? -10.297 -4.920 32.659 1.00 88.62 97 LEU A O 1
ATOM 679 N N . LYS A 1 98 ? -10.550 -3.158 34.022 1.00 86.88 98 LYS A N 1
ATOM 680 C CA . LYS A 1 98 ? -10.252 -2.136 32.997 1.00 86.88 98 LYS A CA 1
ATOM 681 C C . LYS A 1 98 ? -8.896 -2.350 32.325 1.00 86.88 98 LYS A C 1
ATOM 683 O O . LYS A 1 98 ? -8.816 -2.386 31.097 1.00 86.88 98 LYS A O 1
ATOM 688 N N . SER A 1 99 ? -7.841 -2.526 33.119 1.00 91.69 99 SER A N 1
ATOM 689 C CA . SER A 1 99 ? -6.476 -2.714 32.609 1.00 91.69 99 SER A CA 1
ATOM 690 C C . SER A 1 99 ? -6.336 -4.020 31.825 1.00 91.69 99 SER A C 1
ATOM 692 O O . SER A 1 99 ? -5.677 -4.047 30.786 1.00 91.69 99 SER A O 1
ATOM 694 N N . TYR A 1 100 ? -7.020 -5.081 32.268 1.00 93.19 100 TYR A N 1
ATOM 695 C CA . TYR A 1 100 ? -7.069 -6.359 31.557 1.00 93.19 100 TYR A CA 1
ATOM 696 C C . TYR A 1 100 ? -7.768 -6.221 30.196 1.00 93.19 100 TYR A C 1
ATOM 698 O O . TYR A 1 100 ? -7.209 -6.613 29.172 1.00 93.19 100 TYR A O 1
ATOM 706 N N . ALA A 1 101 ? -8.949 -5.595 30.157 1.00 89.50 101 ALA A N 1
ATOM 707 C CA . ALA A 1 101 ? -9.713 -5.394 28.925 1.00 89.50 101 ALA A CA 1
ATOM 708 C C . ALA A 1 101 ? -8.959 -4.536 27.895 1.00 89.50 101 ALA A C 1
ATOM 710 O O . ALA A 1 101 ? -8.941 -4.867 26.707 1.00 89.50 101 ALA A O 1
ATOM 711 N N . LEU A 1 102 ? -8.295 -3.462 28.340 1.00 91.50 102 LEU A N 1
ATOM 712 C CA . LEU A 1 102 ? -7.441 -2.643 27.475 1.00 91.50 102 LEU A CA 1
ATOM 713 C C . LEU A 1 102 ? -6.243 -3.438 26.946 1.00 91.50 102 LEU A C 1
ATOM 715 O O . LEU A 1 102 ? -5.951 -3.368 25.752 1.00 91.50 102 LEU A O 1
ATOM 719 N N . GLY A 1 103 ? -5.587 -4.229 27.801 1.00 93.31 103 GLY A N 1
ATOM 720 C CA . GLY A 1 103 ? -4.488 -5.108 27.398 1.00 93.31 103 GLY A CA 1
ATOM 721 C C . GLY A 1 103 ? -4.904 -6.096 26.306 1.00 93.31 103 GLY A C 1
ATOM 722 O O . GLY A 1 103 ? -4.230 -6.197 25.281 1.00 93.31 103 GLY A O 1
ATOM 723 N N . VAL A 1 104 ? -6.054 -6.758 26.472 1.00 93.81 104 VAL A N 1
ATOM 724 C CA . VAL A 1 104 ? -6.613 -7.679 25.467 1.00 93.81 104 VAL A CA 1
ATOM 725 C C . VAL A 1 104 ? -6.949 -6.947 24.165 1.00 93.81 104 VAL A C 1
ATOM 727 O O . VAL A 1 104 ? -6.597 -7.438 23.092 1.00 93.81 104 VAL A O 1
ATOM 730 N N . LEU A 1 105 ? -7.567 -5.760 24.226 1.00 90.38 105 LEU A N 1
ATOM 731 C CA . LEU A 1 105 ? -7.863 -4.959 23.033 1.00 90.38 105 LEU A CA 1
ATOM 732 C C . LEU A 1 105 ? -6.586 -4.628 22.247 1.00 90.38 105 LEU A C 1
ATOM 734 O O . LEU A 1 105 ? -6.531 -4.865 21.041 1.00 90.38 105 LEU A O 1
ATOM 738 N N . PHE A 1 106 ? -5.555 -4.099 22.912 1.00 91.25 106 PHE A N 1
ATOM 739 C CA . PHE A 1 106 ? -4.291 -3.753 22.253 1.00 91.25 106 PHE A CA 1
ATOM 740 C C . PHE A 1 106 ? -3.558 -4.979 21.712 1.00 91.25 106 PHE A C 1
ATOM 742 O O . PHE A 1 106 ? -2.990 -4.913 20.620 1.00 91.25 106 PHE A O 1
ATOM 749 N N . LEU A 1 107 ? -3.601 -6.101 22.433 1.00 94.12 107 LEU A N 1
ATOM 750 C CA . LEU A 1 107 ? -3.031 -7.363 21.976 1.00 94.12 107 LEU A CA 1
ATOM 751 C C . LEU A 1 107 ? -3.716 -7.827 20.687 1.00 94.12 107 LEU A C 1
ATOM 753 O O . LEU A 1 107 ? -3.028 -8.097 19.704 1.00 94.12 107 LEU A O 1
ATOM 757 N N . LEU A 1 108 ? -5.051 -7.850 20.642 1.00 91.25 108 LEU A N 1
ATOM 758 C CA . LEU A 1 108 ? -5.798 -8.239 19.440 1.00 91.25 108 LEU A CA 1
ATOM 759 C C . LEU A 1 108 ? -5.557 -7.274 18.275 1.00 91.25 108 LEU A C 1
ATOM 761 O O . LEU A 1 108 ? -5.340 -7.720 17.147 1.00 91.25 108 LEU A O 1
ATOM 765 N N . LEU A 1 109 ? -5.530 -5.964 18.538 1.00 88.88 109 LEU A N 1
ATOM 766 C CA . LEU A 1 109 ? -5.202 -4.959 17.524 1.00 88.88 109 LEU A CA 1
ATOM 767 C C . LEU A 1 109 ? -3.797 -5.168 16.957 1.00 88.88 109 LEU A C 1
ATOM 769 O O . LEU A 1 109 ? -3.603 -5.033 15.753 1.00 88.88 109 LEU A O 1
ATOM 773 N N . ARG A 1 110 ? -2.816 -5.527 17.788 1.00 92.31 110 ARG A N 1
ATOM 774 C CA . ARG A 1 110 ? -1.451 -5.786 17.322 1.00 92.31 110 ARG A CA 1
ATOM 775 C C . ARG A 1 110 ? -1.356 -7.093 16.541 1.00 92.31 110 ARG A C 1
ATOM 777 O O . ARG A 1 110 ? -0.771 -7.110 15.460 1.00 92.31 110 ARG A O 1
ATOM 784 N N . LEU A 1 111 ? -1.981 -8.158 17.036 1.00 93.44 111 LEU A N 1
ATOM 785 C CA . LEU A 1 111 ? -1.960 -9.462 16.375 1.00 93.44 111 LEU A CA 1
ATOM 786 C C . LEU A 1 111 ? -2.680 -9.458 15.026 1.00 93.44 111 LEU A C 1
ATOM 788 O O . LEU A 1 111 ? -2.187 -10.076 14.093 1.00 93.44 111 LEU A O 1
ATOM 792 N N . LEU A 1 112 ? -3.815 -8.769 14.903 1.00 89.94 112 LEU A N 1
ATOM 793 C CA . LEU A 1 112 ? -4.625 -8.786 13.678 1.00 89.94 112 LEU A CA 1
ATOM 794 C C . LEU A 1 112 ? -4.398 -7.561 12.787 1.00 89.94 112 LEU A C 1
ATOM 796 O O . LEU A 1 112 ? -4.510 -7.653 11.568 1.00 89.94 112 LEU A O 1
ATOM 800 N N . GLY A 1 113 ? -4.084 -6.412 13.382 1.00 87.50 113 GLY A N 1
ATOM 801 C CA . GLY A 1 113 ? -3.958 -5.134 12.682 1.00 87.50 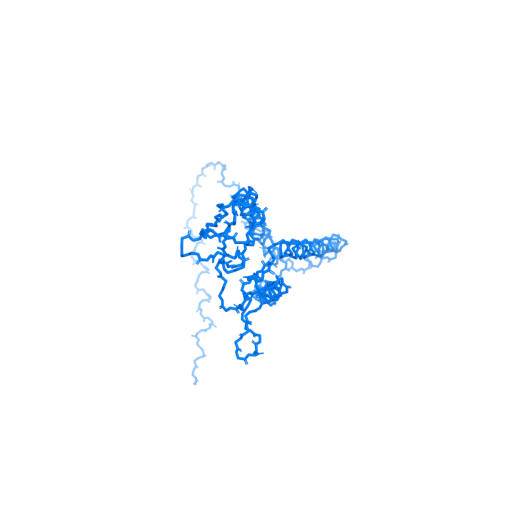113 GLY A CA 1
ATOM 802 C C . GLY A 1 113 ? -2.527 -4.715 12.353 1.00 87.50 113 GLY A C 1
ATOM 803 O O . GLY A 1 113 ? -2.355 -3.867 11.487 1.00 87.50 113 GLY A O 1
ATOM 804 N N . PHE A 1 114 ? -1.501 -5.286 12.996 1.00 88.56 114 PHE A N 1
ATOM 805 C CA . PHE A 1 114 ? -0.101 -4.926 12.717 1.00 88.56 114 PHE A CA 1
ATOM 806 C C . PHE A 1 114 ? 0.711 -6.051 12.081 1.00 88.56 114 PHE A C 1
ATOM 808 O O . PHE A 1 114 ? 1.583 -5.751 11.277 1.00 88.56 114 PHE A O 1
ATOM 815 N N . ILE A 1 115 ? 0.453 -7.320 12.410 1.00 92.94 115 ILE A N 1
ATOM 816 C CA . ILE A 1 115 ? 1.256 -8.438 11.881 1.00 92.94 115 ILE A CA 1
ATOM 817 C C . ILE A 1 115 ? 0.829 -8.835 10.453 1.00 92.94 115 ILE A C 1
ATOM 819 O O . ILE A 1 115 ? 1.692 -8.881 9.575 1.00 92.94 115 ILE A O 1
ATOM 823 N N . PRO A 1 116 ? -0.466 -9.081 10.159 1.00 92.69 116 PRO A N 1
ATOM 824 C CA . PRO A 1 116 ? -0.887 -9.496 8.824 1.00 92.69 116 PRO A CA 1
ATO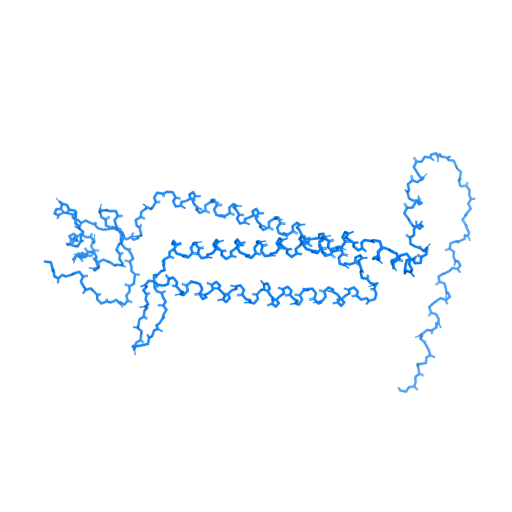M 825 C C . PRO A 1 116 ? -0.681 -8.436 7.735 1.00 92.69 116 PRO A C 1
ATOM 827 O O . PRO A 1 116 ? -0.237 -8.816 6.653 1.00 92.69 116 PRO A O 1
ATOM 830 N N . PRO A 1 117 ? -0.962 -7.130 7.951 1.00 90.94 117 PRO A N 1
ATOM 831 C CA . PRO A 1 117 ? -0.920 -6.176 6.846 1.00 90.94 117 PRO A CA 1
ATOM 832 C C . PRO A 1 117 ? 0.454 -6.027 6.186 1.00 90.94 117 PRO A C 1
ATOM 834 O O . PRO A 1 117 ? 0.498 -6.153 4.967 1.00 90.94 117 PRO A O 1
ATOM 837 N N . PRO A 1 118 ? 1.581 -5.833 6.903 1.00 91.38 118 PRO A N 1
ATOM 838 C CA . PRO A 1 118 ? 2.896 -5.753 6.265 1.00 91.38 118 PRO A CA 1
ATOM 839 C C . PRO A 1 118 ? 3.259 -7.019 5.485 1.00 91.38 118 PRO A C 1
ATOM 841 O O . PRO A 1 118 ? 3.868 -6.919 4.427 1.00 91.38 118 PRO A O 1
ATOM 844 N N . LEU A 1 119 ? 2.844 -8.195 5.968 1.00 93.38 119 LEU A N 1
ATOM 845 C CA . LEU A 1 119 ? 3.091 -9.469 5.293 1.00 93.38 119 LEU A CA 1
ATOM 846 C C . LEU A 1 119 ? 2.260 -9.597 4.010 1.00 93.38 119 LEU A C 1
ATOM 848 O O . LEU A 1 119 ? 2.794 -9.964 2.967 1.00 93.38 119 LEU A O 1
ATOM 852 N N . ILE A 1 120 ? 0.975 -9.238 4.063 1.00 93.38 120 ILE A N 1
ATOM 853 C CA . ILE A 1 120 ? 0.081 -9.245 2.896 1.00 93.38 120 ILE A CA 1
ATOM 854 C C . ILE A 1 120 ? 0.529 -8.206 1.867 1.00 93.38 120 ILE A C 1
ATOM 856 O O . ILE A 1 120 ? 0.576 -8.510 0.679 1.00 93.38 120 ILE A O 1
ATOM 860 N N . PHE A 1 121 ? 0.872 -6.989 2.297 1.00 91.75 121 PHE A N 1
ATOM 861 C CA . PHE A 1 121 ? 1.357 -5.948 1.391 1.00 91.75 121 PHE A CA 1
ATOM 862 C C . PHE A 1 121 ? 2.727 -6.300 0.808 1.00 91.75 121 PHE A C 1
ATOM 864 O O . PHE A 1 121 ? 2.924 -6.081 -0.381 1.00 91.75 121 PHE A O 1
ATOM 871 N N . GLY A 1 122 ? 3.631 -6.902 1.588 1.00 92.50 122 GLY A N 1
ATOM 872 C CA . GLY A 1 122 ? 4.908 -7.419 1.089 1.00 92.50 122 GLY A CA 1
ATOM 873 C C . GLY A 1 122 ? 4.710 -8.478 0.004 1.00 92.50 122 GLY A C 1
ATOM 874 O O . GLY A 1 122 ? 5.178 -8.304 -1.116 1.00 92.50 122 GLY A O 1
ATOM 875 N N . ALA A 1 123 ? 3.903 -9.506 0.286 1.00 92.06 123 ALA A N 1
ATOM 876 C CA . ALA A 1 123 ? 3.555 -10.529 -0.703 1.00 92.06 123 ALA A CA 1
ATOM 877 C C . ALA A 1 123 ? 2.811 -9.946 -1.920 1.00 92.06 123 ALA A C 1
ATOM 879 O O . ALA A 1 123 ? 2.987 -10.404 -3.047 1.00 92.06 123 ALA A O 1
ATOM 880 N N . GLY A 1 124 ? 1.987 -8.917 -1.706 1.00 92.50 124 GLY A N 1
ATOM 881 C CA . GLY A 1 124 ? 1.307 -8.183 -2.767 1.00 92.50 124 GLY A CA 1
ATOM 882 C C . GLY A 1 124 ? 2.284 -7.469 -3.703 1.00 92.50 124 GLY A C 1
ATOM 883 O O . GLY A 1 124 ? 2.109 -7.549 -4.915 1.00 92.50 124 GLY A O 1
ATOM 884 N N . ILE A 1 125 ? 3.326 -6.831 -3.164 1.00 92.12 125 ILE A N 1
ATOM 885 C CA . ILE A 1 125 ? 4.398 -6.204 -3.953 1.00 92.12 125 ILE A CA 1
ATOM 886 C C . ILE A 1 125 ? 5.157 -7.267 -4.756 1.00 92.12 125 ILE A C 1
ATOM 888 O O . ILE A 1 125 ? 5.337 -7.109 -5.962 1.00 92.12 125 ILE A O 1
ATOM 892 N N . ASP A 1 126 ? 5.528 -8.383 -4.130 1.00 92.19 126 ASP A N 1
ATOM 893 C CA . ASP A 1 126 ? 6.237 -9.468 -4.820 1.00 92.19 126 ASP A CA 1
ATOM 894 C C . ASP A 1 126 ? 5.389 -10.085 -5.946 1.00 92.19 126 ASP A C 1
ATOM 896 O O . ASP A 1 126 ? 5.908 -10.434 -7.009 1.00 92.19 126 ASP A O 1
ATOM 900 N N . SER A 1 127 ? 4.066 -10.164 -5.759 1.00 90.50 127 SER A N 1
ATOM 901 C CA . SER A 1 127 ? 3.139 -10.694 -6.768 1.00 90.50 127 SER A CA 1
ATOM 902 C C . SER A 1 127 ? 3.021 -9.823 -8.022 1.00 90.50 127 SER A C 1
ATOM 904 O O . SER A 1 127 ? 2.685 -10.338 -9.088 1.00 90.50 127 SER A O 1
ATOM 906 N N . THR A 1 128 ? 3.314 -8.521 -7.923 1.00 92.81 128 THR A N 1
ATOM 907 C CA . THR A 1 128 ? 3.289 -7.589 -9.063 1.00 92.81 128 THR A CA 1
ATOM 908 C C . THR A 1 128 ? 4.658 -7.410 -9.708 1.00 92.81 128 THR A C 1
ATOM 910 O O . THR A 1 128 ? 4.848 -6.504 -10.526 1.00 92.81 128 THR A O 1
ATOM 913 N N . CYS A 1 129 ? 5.620 -8.266 -9.362 1.00 91.12 129 CYS A N 1
ATOM 914 C CA . CYS A 1 129 ? 6.927 -8.253 -9.986 1.00 91.12 129 CYS A CA 1
ATOM 915 C C . CYS A 1 129 ? 6.845 -8.630 -11.471 1.00 91.12 129 CYS A C 1
ATOM 917 O O . CYS A 1 129 ? 6.430 -9.732 -11.830 1.00 91.12 129 CYS A O 1
ATOM 919 N N . LEU A 1 130 ? 7.307 -7.723 -12.333 1.00 86.94 130 LEU A N 1
ATOM 920 C CA . LEU A 1 130 ? 7.451 -7.955 -13.770 1.00 86.94 130 LEU A CA 1
ATOM 921 C C . LEU A 1 130 ? 8.816 -8.553 -14.113 1.00 86.94 130 LEU A C 1
ATOM 923 O O . LEU A 1 130 ? 8.930 -9.309 -15.076 1.00 86.94 130 LEU A O 1
ATOM 927 N N . PHE A 1 131 ? 9.856 -8.194 -13.352 1.00 84.44 131 PHE A N 1
ATOM 928 C CA . PHE A 1 131 ? 11.227 -8.587 -13.657 1.00 84.44 131 PHE A CA 1
ATOM 929 C C . PHE A 1 131 ? 12.029 -8.960 -12.404 1.00 84.44 131 PHE A C 1
ATOM 931 O O . PHE A 1 131 ? 12.336 -8.099 -11.577 1.00 84.44 131 PHE A O 1
ATOM 938 N N . TRP A 1 132 ? 12.404 -10.236 -12.298 1.00 85.88 132 TRP A N 1
ATOM 939 C CA . TRP A 1 132 ? 13.220 -10.783 -11.210 1.00 85.88 132 TRP A CA 1
ATOM 940 C C . TRP A 1 132 ? 14.708 -10.742 -11.566 1.00 85.88 132 TRP A C 1
ATOM 942 O O . TRP A 1 132 ? 15.086 -11.157 -12.663 1.00 85.88 132 TRP A O 1
ATOM 952 N N . SER A 1 133 ? 15.563 -10.289 -10.643 1.00 82.06 133 SER A N 1
ATOM 953 C CA . SER A 1 133 ? 17.005 -10.506 -10.783 1.00 82.06 133 SER A CA 1
ATOM 954 C C . SER A 1 133 ? 17.321 -11.992 -10.596 1.00 82.06 133 SER A C 1
ATOM 956 O O . SER A 1 133 ? 16.628 -12.696 -9.861 1.00 82.06 133 SER A O 1
ATOM 958 N N . THR A 1 134 ? 18.337 -12.492 -11.295 1.00 80.69 134 THR A N 1
ATOM 959 C CA . THR A 1 134 ? 18.811 -13.873 -11.144 1.00 80.69 134 THR A CA 1
ATOM 960 C C . THR A 1 134 ? 20.286 -13.819 -10.803 1.00 80.69 134 THR A C 1
ATOM 962 O O . THR A 1 134 ? 21.102 -13.465 -11.651 1.00 80.69 134 THR A O 1
ATOM 965 N N . GLU A 1 135 ? 20.621 -14.176 -9.570 1.00 78.25 135 GLU A N 1
ATOM 966 C CA . GLU A 1 135 ? 22.004 -14.243 -9.104 1.00 78.25 135 GLU A CA 1
ATOM 967 C C . GLU A 1 135 ? 22.360 -15.725 -8.953 1.00 78.25 135 GLU A C 1
ATOM 969 O O . GLU A 1 135 ? 21.664 -16.463 -8.262 1.00 78.25 135 GLU A O 1
ATOM 974 N N . CYS A 1 136 ? 23.403 -16.194 -9.644 1.00 78.44 136 CYS A N 1
ATOM 975 C CA . CYS A 1 136 ? 23.851 -17.597 -9.600 1.00 78.44 136 CYS A CA 1
ATOM 976 C C . CYS A 1 136 ? 22.769 -18.660 -9.912 1.00 78.44 136 CYS A C 1
ATOM 978 O O . CYS A 1 136 ? 22.887 -19.801 -9.476 1.00 78.44 136 CYS A O 1
ATOM 980 N N . GLY A 1 137 ? 21.742 -18.315 -10.696 1.00 78.88 137 GLY A N 1
ATOM 981 C CA . GLY A 1 137 ? 20.657 -19.231 -11.076 1.00 78.88 137 GLY A CA 1
ATOM 982 C C . GLY A 1 137 ? 19.466 -19.253 -10.112 1.00 78.88 137 GLY A C 1
ATOM 983 O O . GLY A 1 137 ? 18.436 -19.832 -10.457 1.00 78.88 137 GLY A O 1
ATOM 984 N N . ASP A 1 138 ? 19.565 -18.566 -8.971 1.00 83.69 138 ASP A N 1
ATOM 985 C CA . ASP A 1 138 ? 18.477 -18.417 -8.007 1.00 83.69 138 ASP A CA 1
ATOM 986 C C . ASP A 1 138 ? 17.726 -17.095 -8.198 1.00 83.69 138 ASP A C 1
ATOM 988 O O . ASP A 1 138 ? 18.279 -16.078 -8.635 1.00 83.69 138 ASP A O 1
ATOM 992 N N . LYS A 1 139 ? 16.431 -17.108 -7.859 1.00 81.94 139 LYS A N 1
ATOM 993 C CA . LYS A 1 139 ? 15.581 -15.911 -7.898 1.00 81.94 139 LYS A CA 1
ATOM 994 C C . LYS A 1 139 ? 16.044 -14.920 -6.828 1.00 81.94 139 LYS A C 1
ATOM 996 O O . LYS A 1 139 ? 15.956 -15.211 -5.638 1.00 81.94 139 LYS A O 1
ATOM 1001 N N . GLY A 1 140 ? 16.517 -13.761 -7.270 1.00 84.12 140 GLY A N 1
ATOM 1002 C CA . GLY A 1 140 ? 16.933 -12.646 -6.428 1.00 84.12 140 GLY A CA 1
ATOM 1003 C C . GLY A 1 140 ? 15.798 -11.660 -6.148 1.00 84.12 140 GLY A C 1
ATOM 1004 O O . GLY A 1 140 ? 14.630 -12.033 -6.051 1.00 84.12 140 GLY A O 1
ATOM 1005 N N . ALA A 1 141 ? 16.140 -10.379 -6.004 1.00 85.19 141 ALA A N 1
ATOM 1006 C CA . ALA A 1 141 ? 15.171 -9.318 -5.749 1.00 85.19 141 ALA A CA 1
ATOM 1007 C C . ALA A 1 141 ? 14.430 -8.907 -7.031 1.00 85.19 141 ALA A C 1
ATOM 1009 O O . ALA A 1 141 ? 14.965 -8.978 -8.140 1.00 85.19 141 ALA A O 1
ATOM 1010 N N . CYS A 1 142 ? 13.200 -8.419 -6.889 1.00 88.00 142 CYS A N 1
ATOM 1011 C CA . CYS A 1 142 ? 12.477 -7.864 -8.023 1.00 88.00 142 CYS A CA 1
ATOM 1012 C C . CYS A 1 142 ? 12.983 -6.455 -8.375 1.00 88.00 142 CYS A C 1
ATOM 1014 O O . CYS A 1 142 ? 13.049 -5.567 -7.521 1.00 88.00 142 CYS A O 1
ATOM 1016 N N . LEU A 1 143 ? 13.324 -6.249 -9.650 1.00 83.25 143 LEU A N 1
ATOM 1017 C CA . LEU A 1 143 ? 13.893 -4.999 -10.167 1.00 83.25 143 LEU A CA 1
ATOM 1018 C C . LEU A 1 143 ? 12.831 -4.057 -10.752 1.00 83.25 143 LEU A C 1
ATOM 1020 O O . LEU A 1 143 ? 13.044 -2.844 -10.804 1.00 83.25 143 LEU A O 1
ATOM 1024 N N . LEU A 1 144 ? 11.695 -4.594 -11.210 1.00 85.56 144 LEU A N 1
ATOM 1025 C CA . LEU A 1 144 ? 10.612 -3.804 -11.793 1.00 85.56 144 LEU A CA 1
ATOM 1026 C C . LEU A 1 144 ? 9.241 -4.338 -11.377 1.00 85.56 144 LEU A C 1
ATOM 1028 O O . LEU A 1 144 ? 8.919 -5.497 -11.627 1.00 85.56 144 LEU A O 1
ATOM 1032 N N . TYR A 1 145 ? 8.418 -3.449 -10.826 1.00 89.31 145 TYR A N 1
ATOM 1033 C CA . TYR A 1 145 ? 7.064 -3.744 -10.359 1.00 89.31 145 TYR A CA 1
ATOM 1034 C C . TYR A 1 145 ? 6.006 -3.071 -11.236 1.00 89.31 145 TYR A C 1
ATOM 1036 O O . TYR A 1 145 ? 6.195 -1.938 -11.700 1.00 89.31 145 TYR A O 1
ATOM 1044 N N . ASP A 1 146 ? 4.867 -3.740 -11.409 1.00 89.50 146 ASP A N 1
ATOM 1045 C CA . ASP A 1 146 ? 3.673 -3.154 -12.015 1.00 89.50 146 ASP A CA 1
ATOM 1046 C C . ASP A 1 146 ? 2.896 -2.314 -10.987 1.00 89.50 146 ASP A C 1
ATOM 1048 O O . ASP A 1 146 ? 2.232 -2.826 -10.079 1.00 89.50 146 ASP A O 1
ATOM 1052 N N . ASN A 1 147 ? 2.953 -0.991 -11.156 1.00 85.94 147 ASN A N 1
ATOM 1053 C CA . ASN A 1 147 ? 2.266 -0.039 -10.283 1.00 85.94 147 ASN A CA 1
ATOM 1054 C C . ASN A 1 147 ? 0.738 -0.059 -10.451 1.00 85.94 147 ASN A C 1
ATOM 1056 O O . ASN A 1 147 ? 0.016 0.274 -9.508 1.00 85.94 147 ASN A O 1
ATOM 1060 N N . ILE A 1 148 ? 0.225 -0.414 -11.634 1.00 87.50 148 ILE A N 1
ATOM 1061 C CA . ILE A 1 148 ? -1.217 -0.422 -11.913 1.00 87.50 148 ILE A CA 1
ATOM 1062 C C . ILE A 1 148 ? -1.849 -1.624 -11.221 1.00 87.50 148 ILE A C 1
ATOM 1064 O O . ILE A 1 148 ? -2.808 -1.455 -10.461 1.00 87.50 148 ILE A O 1
ATOM 1068 N N . ALA A 1 149 ? -1.276 -2.812 -11.425 1.00 90.56 149 ALA A N 1
ATOM 1069 C CA . ALA A 1 149 ? -1.712 -4.026 -10.743 1.00 90.56 149 ALA A CA 1
ATOM 1070 C C . ALA A 1 149 ? -1.640 -3.856 -9.217 1.00 90.56 149 ALA A C 1
ATOM 1072 O O . ALA A 1 149 ? -2.619 -4.126 -8.515 1.00 90.56 149 ALA A O 1
ATOM 1073 N N . TYR A 1 150 ? -0.534 -3.296 -8.713 1.00 89.94 150 TYR A N 1
ATOM 1074 C CA . TYR A 1 150 ? -0.359 -3.041 -7.283 1.00 89.94 150 TYR A CA 1
ATOM 1075 C C . TYR A 1 150 ? -1.420 -2.087 -6.722 1.00 89.94 150 TYR A C 1
ATOM 1077 O O . TYR A 1 150 ? -2.003 -2.353 -5.670 1.00 89.94 150 TYR A O 1
ATOM 1085 N N . ARG A 1 151 ? -1.751 -1.010 -7.447 1.00 89.25 151 ARG A N 1
ATOM 1086 C CA . ARG A 1 151 ? -2.811 -0.077 -7.040 1.00 89.25 151 ARG A CA 1
ATOM 1087 C C . ARG A 1 151 ? -4.168 -0.769 -6.926 1.00 89.25 151 ARG A C 1
ATOM 1089 O O . ARG A 1 151 ? -4.889 -0.527 -5.960 1.00 89.25 151 ARG A O 1
ATOM 1096 N N . HIS A 1 152 ? -4.529 -1.619 -7.887 1.00 90.75 152 HIS A N 1
ATOM 1097 C CA . HIS A 1 152 ? -5.797 -2.351 -7.835 1.00 90.75 152 HIS A CA 1
ATOM 1098 C C . HIS A 1 152 ? -5.840 -3.352 -6.677 1.00 90.75 152 HIS A C 1
ATOM 1100 O O . HIS A 1 152 ? -6.856 -3.423 -5.979 1.00 90.75 152 HIS A O 1
ATOM 1106 N N . LEU A 1 153 ? -4.742 -4.065 -6.413 1.00 92.06 153 LEU A N 1
ATOM 1107 C CA . LEU A 1 153 ? -4.622 -4.948 -5.249 1.00 92.06 153 LEU A CA 1
ATOM 1108 C C . LEU A 1 153 ? -4.772 -4.175 -3.934 1.00 92.06 153 LEU A C 1
ATOM 1110 O O . LEU A 1 153 ? -5.580 -4.551 -3.087 1.00 92.06 153 LEU A O 1
ATOM 1114 N N . TYR A 1 154 ? -4.072 -3.048 -3.793 1.00 90.06 154 TYR A N 1
ATOM 1115 C CA . TYR A 1 154 ? -4.152 -2.205 -2.600 1.00 90.06 154 TYR A CA 1
ATOM 1116 C C . TYR A 1 154 ? -5.578 -1.695 -2.348 1.00 90.06 154 TYR A C 1
ATOM 1118 O O . TYR A 1 154 ? -6.119 -1.850 -1.251 1.00 90.06 154 TYR A O 1
ATOM 1126 N N . VAL A 1 155 ? -6.211 -1.111 -3.371 1.00 90.19 155 VAL A N 1
ATOM 1127 C CA . VAL A 1 155 ? -7.552 -0.521 -3.247 1.00 90.19 155 VAL A CA 1
ATOM 1128 C C . VAL A 1 155 ? -8.612 -1.596 -2.996 1.00 90.19 155 VAL A C 1
ATOM 1130 O O . VAL A 1 155 ? -9.470 -1.408 -2.135 1.00 90.19 155 VAL A O 1
ATOM 1133 N N . SER A 1 156 ? -8.553 -2.732 -3.696 1.00 91.94 156 SER A N 1
ATOM 1134 C CA . SER A 1 156 ? -9.515 -3.828 -3.501 1.00 91.94 156 SER A CA 1
ATOM 1135 C C . SER A 1 156 ? -9.419 -4.444 -2.104 1.00 91.94 156 SER A C 1
ATOM 1137 O O . SER A 1 156 ? -10.449 -4.632 -1.453 1.00 91.94 156 SER A O 1
ATOM 1139 N N . LEU A 1 157 ? -8.202 -4.670 -1.597 1.00 91.19 157 LEU A N 1
ATOM 1140 C CA . LEU A 1 157 ? -7.979 -5.158 -0.236 1.00 91.19 157 LEU A CA 1
ATOM 1141 C C . LEU A 1 157 ? -8.493 -4.157 0.807 1.00 91.19 157 LEU A C 1
ATOM 1143 O O . LEU A 1 157 ? -9.191 -4.543 1.747 1.00 91.19 157 LEU A O 1
ATOM 1147 N N . ALA A 1 158 ? -8.201 -2.865 0.625 1.00 89.12 158 ALA A N 1
ATOM 1148 C CA . ALA A 1 158 ? -8.673 -1.813 1.522 1.00 89.12 158 ALA A CA 1
ATOM 1149 C C . ALA A 1 158 ? -10.208 -1.745 1.568 1.00 89.12 158 ALA A C 1
ATOM 1151 O O . ALA A 1 158 ? -10.789 -1.698 2.655 1.00 89.12 158 ALA A O 1
ATOM 1152 N N . ILE A 1 159 ? -10.875 -1.789 0.409 1.00 91.19 159 ILE A N 1
ATOM 1153 C CA . ILE A 1 159 ? -12.342 -1.804 0.322 1.00 91.19 159 ILE A CA 1
ATOM 1154 C C . ILE A 1 159 ? -12.903 -3.063 0.991 1.00 91.19 159 ILE A C 1
ATOM 1156 O O . ILE A 1 159 ? -13.806 -2.950 1.818 1.00 91.19 159 ILE A O 1
ATOM 1160 N N . GLY A 1 160 ? -12.349 -4.245 0.702 1.00 92.44 160 GLY A N 1
ATOM 1161 C CA . GLY A 1 160 ? -12.797 -5.507 1.297 1.00 92.44 160 GLY A CA 1
ATOM 1162 C C . GLY A 1 160 ? -12.715 -5.503 2.827 1.00 92.44 160 GLY A C 1
ATOM 1163 O O . GLY A 1 160 ? -13.684 -5.854 3.508 1.00 92.44 160 GLY A O 1
ATOM 1164 N N . LEU A 1 161 ? -11.601 -5.017 3.383 1.00 89.12 161 LEU A N 1
ATOM 1165 C CA . LEU A 1 161 ? -11.423 -4.874 4.832 1.00 89.12 161 LEU A CA 1
ATOM 1166 C C . LEU A 1 161 ? -12.409 -3.865 5.436 1.00 89.12 161 LEU A C 1
ATOM 1168 O O . LEU A 1 161 ? -13.005 -4.137 6.479 1.00 89.12 161 LEU A O 1
ATOM 1172 N N . LYS A 1 162 ? -12.626 -2.719 4.779 1.00 88.56 162 LYS A N 1
ATOM 1173 C CA . LYS A 1 162 ? -13.571 -1.692 5.248 1.00 88.56 162 LYS A CA 1
ATOM 1174 C C . LYS A 1 162 ? -15.017 -2.181 5.225 1.00 88.56 162 LYS A C 1
ATOM 1176 O O . LYS A 1 162 ? -15.735 -1.956 6.197 1.00 88.56 162 LYS A O 1
ATOM 1181 N N . VAL A 1 163 ? -15.432 -2.872 4.165 1.00 93.62 163 VAL A N 1
ATOM 1182 C CA . VAL A 1 163 ? -16.776 -3.463 4.053 1.00 93.62 163 VAL A CA 1
ATOM 1183 C C . VAL A 1 163 ? -16.985 -4.510 5.144 1.00 93.62 163 VAL A C 1
ATOM 1185 O O . VAL A 1 163 ? -17.991 -4.467 5.849 1.00 93.62 163 VAL A O 1
ATOM 1188 N N . THR A 1 164 ? -16.005 -5.392 5.351 1.00 92.06 164 THR A N 1
ATOM 1189 C CA . THR A 1 164 ? -16.062 -6.408 6.413 1.00 92.06 164 THR A CA 1
ATOM 1190 C C . THR A 1 164 ? -16.182 -5.760 7.794 1.00 92.06 164 THR A C 1
ATOM 1192 O O . THR A 1 164 ? -17.058 -6.126 8.576 1.00 92.06 164 THR A O 1
ATOM 1195 N N . ALA A 1 165 ? -15.372 -4.735 8.081 1.00 87.75 165 ALA A N 1
ATOM 1196 C CA . ALA A 1 165 ? -15.457 -3.988 9.333 1.00 87.75 165 ALA A CA 1
ATOM 1197 C C . ALA A 1 165 ? -16.829 -3.318 9.515 1.00 87.75 165 ALA A C 1
ATOM 1199 O O . ALA A 1 165 ? -17.420 -3.404 10.589 1.00 87.75 165 ALA A O 1
ATOM 1200 N N . PHE A 1 166 ? -17.369 -2.693 8.465 1.00 90.50 166 PHE A N 1
ATOM 1201 C CA . PHE A 1 166 ? -18.689 -2.064 8.508 1.00 90.50 166 PHE A CA 1
ATOM 1202 C C . PHE A 1 166 ? -19.803 -3.076 8.819 1.00 90.50 166 PHE A C 1
ATOM 1204 O O . PHE A 1 166 ? -20.674 -2.800 9.646 1.00 90.50 166 PHE A O 1
ATOM 1211 N N . ILE A 1 167 ? -19.750 -4.276 8.235 1.00 94.31 167 ILE A N 1
ATOM 1212 C CA . ILE A 1 167 ? -20.695 -5.365 8.534 1.00 94.31 167 ILE A CA 1
ATOM 1213 C C . ILE A 1 167 ? -20.584 -5.799 10.004 1.00 94.31 167 ILE A C 1
ATOM 1215 O O . ILE A 1 167 ? -21.600 -5.956 10.682 1.00 94.31 167 ILE A O 1
ATOM 1219 N N . LEU A 1 168 ? -19.368 -5.943 10.539 1.00 90.25 168 LEU A N 1
ATOM 1220 C CA . LEU A 1 168 ? -19.165 -6.317 11.945 1.00 90.25 168 LEU A CA 1
ATOM 1221 C C . LEU A 1 168 ? -19.672 -5.237 12.910 1.00 90.25 168 LEU A C 1
ATOM 1223 O O . LEU A 1 168 ? -20.363 -5.552 13.885 1.00 90.25 168 LEU A O 1
ATOM 1227 N N . TYR A 1 169 ? -19.396 -3.961 12.626 1.00 86.25 169 TYR A N 1
ATOM 1228 C CA . TYR A 1 169 ? -19.890 -2.845 13.434 1.00 86.25 169 TYR A CA 1
ATOM 1229 C C . TYR A 1 169 ? -21.414 -2.741 13.403 1.00 86.25 169 TYR A C 1
ATOM 1231 O O . TYR A 1 169 ? -22.042 -2.624 14.455 1.00 86.25 169 TYR A O 1
ATOM 1239 N N . THR A 1 170 ? -22.024 -2.832 12.220 1.00 89.69 170 THR A N 1
ATOM 1240 C CA . THR A 1 170 ? -23.488 -2.785 12.077 1.00 89.69 170 THR A CA 1
ATOM 1241 C C . THR A 1 170 ? -24.165 -3.978 12.752 1.00 89.69 170 THR A C 1
ATOM 1243 O O . THR A 1 170 ? -25.177 -3.799 13.429 1.00 89.69 170 THR A O 1
ATOM 1246 N N . THR A 1 171 ? -23.575 -5.173 12.667 1.00 90.81 171 THR A N 1
ATOM 1247 C CA . THR A 1 171 ? -24.051 -6.371 13.379 1.00 90.81 171 THR A CA 1
ATOM 1248 C C . THR A 1 171 ? -23.973 -6.189 14.894 1.00 90.81 171 THR A C 1
ATOM 1250 O O . THR A 1 171 ? -24.937 -6.476 15.607 1.00 90.81 171 THR A O 1
ATOM 1253 N N . THR A 1 172 ? -22.856 -5.655 15.396 1.00 85.44 172 THR A N 1
ATOM 1254 C CA . THR A 1 172 ? -22.663 -5.367 16.827 1.00 85.44 172 THR A CA 1
ATOM 1255 C C . THR A 1 172 ? -23.686 -4.347 17.316 1.00 85.44 172 THR A C 1
ATOM 1257 O O . THR A 1 172 ? -24.360 -4.572 18.321 1.00 85.44 172 THR A O 1
ATOM 1260 N N . TRP A 1 173 ? -23.871 -3.261 16.563 1.00 84.75 173 TRP A N 1
ATOM 1261 C CA . TRP A 1 173 ? -24.875 -2.238 16.842 1.00 84.75 173 TRP A CA 1
ATOM 1262 C C . TRP A 1 173 ? -26.293 -2.814 16.880 1.00 84.75 173 TRP A C 1
ATOM 1264 O O . TRP A 1 173 ? -27.047 -2.549 17.819 1.00 84.75 173 TRP A O 1
ATOM 1274 N N . TYR A 1 174 ? -26.655 -3.639 15.895 1.00 89.19 174 TYR A N 1
ATOM 1275 C CA . TYR A 1 174 ? -27.961 -4.290 15.843 1.00 89.19 174 TYR A CA 1
ATOM 1276 C C . TYR A 1 174 ? -28.176 -5.229 17.039 1.00 89.19 174 TYR A C 1
ATOM 1278 O O . TYR A 1 174 ? -29.230 -5.183 17.680 1.00 89.19 174 TYR A O 1
ATOM 1286 N N . CYS A 1 175 ? -27.168 -6.032 17.393 1.00 85.25 175 CYS A N 1
ATOM 1287 C CA . CYS A 1 175 ? -27.219 -6.928 18.548 1.00 85.25 175 CYS A CA 1
ATOM 1288 C C . CYS A 1 175 ? -27.387 -6.150 19.863 1.00 85.25 175 CYS A C 1
ATOM 1290 O O . CYS A 1 175 ? -28.237 -6.505 20.688 1.00 85.25 175 CYS A O 1
ATOM 1292 N N . LEU A 1 176 ? -26.644 -5.050 20.024 1.00 78.75 176 LEU A N 1
ATOM 1293 C CA . LEU A 1 176 ? -26.717 -4.182 21.197 1.00 78.75 176 LEU A CA 1
ATOM 1294 C C . LEU A 1 176 ? -28.079 -3.486 21.299 1.00 78.75 176 LEU A C 1
ATOM 1296 O O . LEU A 1 176 ? -28.677 -3.472 22.370 1.00 78.75 176 LEU A O 1
ATOM 1300 N N . ARG A 1 177 ? -28.622 -2.968 20.190 1.00 82.56 177 ARG A N 1
ATOM 1301 C CA . ARG A 1 177 ? -29.959 -2.345 20.157 1.00 82.56 177 ARG A CA 1
ATOM 1302 C C . ARG A 1 177 ? -31.066 -3.344 20.474 1.00 82.56 177 ARG A C 1
ATOM 1304 O O . ARG A 1 177 ? -31.959 -3.023 21.254 1.00 82.56 177 ARG A O 1
ATOM 1311 N N . LYS A 1 178 ? -31.004 -4.555 19.914 1.00 81.75 178 LYS A N 1
ATOM 1312 C CA . LYS A 1 178 ? -32.008 -5.602 20.164 1.00 81.75 178 LYS A CA 1
ATOM 1313 C C . LYS A 1 178 ? -31.986 -6.081 21.618 1.00 81.75 178 LYS A C 1
ATOM 1315 O O . LYS A 1 178 ? -33.042 -6.333 22.192 1.00 81.75 178 LYS A O 1
ATOM 1320 N N . ASN A 1 179 ? -30.803 -6.155 22.229 1.00 74.19 179 ASN A N 1
ATOM 1321 C CA . ASN A 1 179 ? -30.620 -6.607 23.611 1.00 74.19 179 ASN A CA 1
ATOM 1322 C C . ASN A 1 179 ? -30.439 -5.465 24.625 1.00 74.19 179 ASN A C 1
ATOM 1324 O O . ASN A 1 179 ? -30.148 -5.738 25.787 1.00 74.19 179 ASN A O 1
ATOM 1328 N N . TYR A 1 180 ? -30.659 -4.205 24.233 1.00 70.62 180 TYR A N 1
ATOM 1329 C CA . TYR A 1 180 ? -30.480 -3.015 25.079 1.00 70.62 180 TYR A CA 1
ATOM 1330 C C . TYR A 1 180 ? -31.182 -3.161 26.438 1.00 70.62 180 TYR A C 1
ATOM 1332 O O . TYR A 1 180 ? -30.587 -2.899 27.480 1.00 70.62 180 TYR A O 1
ATOM 1340 N N . LYS A 1 181 ? -32.414 -3.695 26.443 1.00 60.78 181 LYS A N 1
ATOM 1341 C CA . LYS A 1 181 ? -33.184 -3.937 27.675 1.00 60.78 181 LYS A CA 1
ATOM 1342 C C . LYS A 1 181 ? -32.573 -5.011 28.584 1.00 60.78 181 LYS A C 1
ATOM 1344 O O . LYS A 1 181 ? -32.793 -4.961 29.784 1.00 60.78 181 LYS A O 1
ATOM 1349 N N . LYS A 1 182 ? -31.827 -5.980 28.042 1.00 59.25 182 LYS A N 1
ATOM 1350 C CA . LYS A 1 182 ? -31.168 -7.050 28.813 1.00 59.25 182 LYS A CA 1
ATOM 1351 C C . LYS A 1 182 ? -29.812 -6.591 29.361 1.00 59.25 182 LYS A C 1
ATOM 1353 O O . LYS A 1 182 ? -29.481 -6.918 30.493 1.00 59.25 182 LYS A O 1
ATOM 1358 N N . TYR A 1 183 ? -29.068 -5.793 28.591 1.00 57.44 183 TYR A N 1
ATOM 1359 C CA . TYR A 1 183 ? -27.780 -5.236 29.017 1.00 57.44 183 TYR A CA 1
ATOM 1360 C C . TYR A 1 183 ? -27.929 -4.097 30.038 1.00 57.44 183 TYR A C 1
ATOM 1362 O O . TYR A 1 183 ? -27.193 -4.088 31.018 1.00 57.44 183 TYR A O 1
ATOM 1370 N N . ILE A 1 184 ? -28.905 -3.191 29.880 1.00 57.09 184 ILE A N 1
ATOM 1371 C CA . ILE A 1 184 ? -29.130 -2.109 30.858 1.00 57.09 184 ILE A CA 1
ATOM 1372 C C . ILE A 1 184 ? -29.747 -2.619 32.158 1.00 57.09 184 ILE A C 1
ATOM 1374 O O . ILE A 1 184 ? -29.325 -2.188 33.223 1.00 57.09 184 ILE A O 1
ATOM 1378 N N . LYS A 1 185 ? -30.666 -3.590 32.107 1.00 48.31 185 LYS A N 1
ATOM 1379 C CA . LYS A 1 185 ? -31.268 -4.144 33.330 1.00 48.31 185 LYS A CA 1
ATOM 1380 C C . LYS A 1 185 ? -30.250 -4.903 34.197 1.00 48.31 185 LYS A C 1
ATOM 1382 O O . LYS A 1 185 ? -30.357 -4.888 35.415 1.00 48.31 185 LYS A O 1
ATOM 1387 N N . ASN A 1 186 ? -29.228 -5.510 33.584 1.00 48.12 186 ASN A N 1
ATOM 1388 C CA . ASN A 1 186 ? -28.085 -6.069 34.314 1.00 48.12 186 ASN A CA 1
ATOM 1389 C C . ASN A 1 186 ? -27.144 -4.978 34.859 1.00 48.12 186 ASN A C 1
ATOM 1391 O O . ASN A 1 186 ? -26.514 -5.187 35.889 1.00 48.12 186 ASN A O 1
ATOM 1395 N N . HIS A 1 187 ? -27.073 -3.813 34.206 1.00 51.25 187 HIS A N 1
ATOM 1396 C CA . HIS A 1 187 ? -26.315 -2.660 34.698 1.00 51.25 187 HIS A CA 1
ATOM 1397 C C . HIS A 1 187 ? -27.008 -1.968 35.878 1.00 51.25 187 HIS A C 1
ATOM 1399 O O . HIS A 1 187 ? -26.323 -1.541 36.800 1.00 51.25 187 HIS A O 1
ATOM 1405 N N . GLU A 1 188 ? -28.342 -1.904 35.913 1.00 47.09 188 GLU A N 1
ATOM 1406 C CA . GLU A 1 188 ? -29.088 -1.431 37.094 1.00 47.09 188 GLU A CA 1
ATOM 1407 C C . GLU A 1 188 ? -28.924 -2.366 38.305 1.00 47.09 188 GLU A C 1
ATOM 1409 O O . GLU A 1 188 ? -29.035 -1.915 39.438 1.00 47.09 188 GLU A O 1
ATOM 1414 N N . GLY A 1 189 ? -28.589 -3.645 38.092 1.00 40.66 189 GLY A N 1
ATOM 1415 C CA . GLY A 1 189 ? -28.230 -4.580 39.168 1.00 40.66 189 GLY A CA 1
ATOM 1416 C C . GLY A 1 189 ? -26.783 -4.468 39.674 1.00 40.66 189 GLY A C 1
ATOM 1417 O O . GLY A 1 189 ? -26.468 -5.055 40.703 1.00 40.66 189 GLY A O 1
ATOM 1418 N N . TYR A 1 190 ? -25.911 -3.735 38.969 1.00 44.66 190 TYR A N 1
ATOM 1419 C CA . TYR A 1 190 ? -24.483 -3.570 39.300 1.00 44.66 190 TYR A CA 1
ATOM 1420 C C . TYR A 1 190 ? -24.060 -2.108 39.512 1.00 44.66 190 TYR A C 1
ATOM 1422 O O . TYR A 1 190 ? -22.938 -1.847 39.940 1.00 44.66 190 TYR A O 1
ATOM 1430 N N . THR A 1 191 ? -24.937 -1.145 39.217 1.00 41.66 191 THR A N 1
ATOM 1431 C CA . THR A 1 191 ? -24.719 0.270 39.526 1.00 41.66 191 THR A CA 1
ATOM 1432 C C . THR A 1 191 ? -25.308 0.521 40.904 1.00 41.66 191 THR A C 1
ATOM 1434 O O . THR A 1 191 ? -26.491 0.819 41.054 1.00 41.66 191 THR A O 1
ATOM 1437 N N . THR A 1 192 ? -24.487 0.338 41.932 1.00 34.38 192 THR A N 1
ATOM 1438 C CA . THR A 1 192 ? -24.821 0.812 43.272 1.00 34.38 192 THR A CA 1
ATOM 1439 C C . THR A 1 192 ? -25.085 2.330 43.232 1.00 34.38 192 THR A C 1
ATOM 1441 O O . THR A 1 192 ? -24.432 3.039 42.460 1.00 34.38 192 THR A O 1
ATOM 1444 N N . PRO A 1 193 ? -26.028 2.869 44.032 1.00 42.50 193 PRO A N 1
ATOM 1445 C CA . PRO A 1 193 ? -26.475 4.270 43.966 1.00 42.50 193 PRO A CA 1
ATOM 1446 C C . PRO A 1 193 ? -25.454 5.320 44.445 1.00 42.50 193 PRO A C 1
ATOM 1448 O O . PRO A 1 193 ? -25.852 6.384 44.913 1.00 42.50 193 PRO A O 1
ATOM 1451 N N . THR A 1 194 ? -24.151 5.049 44.384 1.00 45.16 194 THR A N 1
ATOM 1452 C CA . THR A 1 194 ? -23.131 5.878 45.046 1.00 45.16 194 THR A CA 1
ATOM 1453 C C . THR A 1 194 ? -22.469 6.905 44.117 1.00 45.16 194 THR A C 1
ATOM 1455 O O . THR A 1 194 ? -21.937 7.896 44.596 1.00 45.16 194 THR A O 1
ATOM 1458 N N . GLU A 1 195 ? -22.570 6.754 42.791 1.00 39.81 195 GLU A N 1
ATOM 1459 C CA . GLU A 1 195 ? -21.838 7.602 41.823 1.00 39.81 195 GLU A CA 1
ATOM 1460 C C . GLU A 1 195 ? -22.696 8.687 41.136 1.00 39.81 195 GLU A C 1
ATOM 1462 O O . GLU A 1 195 ? -22.201 9.424 40.285 1.00 39.81 195 GLU A O 1
ATOM 1467 N N . LEU A 1 196 ? -23.981 8.831 41.492 1.00 41.22 196 LEU A N 1
ATOM 1468 C CA . LEU A 1 196 ? -24.840 9.894 40.939 1.00 41.22 196 LEU A CA 1
ATOM 1469 C C . LEU A 1 196 ? -24.724 11.233 41.699 1.00 41.22 196 LEU A C 1
ATOM 1471 O O . LEU A 1 196 ? -25.175 12.261 41.198 1.00 41.22 196 LEU A O 1
ATOM 1475 N N . PHE A 1 197 ? -24.104 11.243 42.884 1.00 38.81 197 PHE A N 1
ATOM 1476 C CA . PHE A 1 197 ? -24.041 12.418 43.763 1.00 38.81 197 PHE A CA 1
ATOM 1477 C C . PHE A 1 197 ? -22.914 13.449 43.519 1.00 38.81 197 PHE A C 1
ATOM 1479 O O . PHE A 1 197 ? -23.095 14.582 43.968 1.00 38.81 197 PHE A O 1
ATOM 1486 N N . PRO A 1 198 ? -21.796 13.195 42.801 1.00 35.44 198 PRO A N 1
ATOM 1487 C CA . PRO A 1 198 ? -20.764 14.225 42.658 1.00 35.44 198 PRO A CA 1
ATOM 1488 C C . PRO A 1 198 ? -21.015 15.200 41.494 1.00 35.44 198 PRO A C 1
ATOM 1490 O O . PRO A 1 198 ? -20.333 16.216 41.400 1.00 35.44 198 PRO A O 1
ATOM 1493 N N . SER A 1 199 ? -21.980 14.929 40.604 1.00 32.94 199 SER A N 1
ATOM 1494 C CA . SER A 1 199 ? -22.199 15.751 39.397 1.00 32.94 199 SER A CA 1
ATOM 1495 C C . SER A 1 199 ? -23.302 16.809 39.527 1.00 32.94 199 SER A C 1
ATOM 1497 O O . SER A 1 199 ? -23.358 17.712 38.699 1.00 32.94 199 SER A O 1
ATOM 1499 N N . SER A 1 200 ? -24.171 16.737 40.544 1.00 40.31 200 SER A N 1
ATOM 1500 C CA . SER A 1 200 ? -25.240 17.730 40.749 1.00 40.31 200 SER A CA 1
ATOM 1501 C C . SER A 1 200 ? -24.821 18.914 41.627 1.00 40.31 200 SER A C 1
ATOM 1503 O O . SER A 1 200 ? -25.372 19.997 41.479 1.00 40.31 200 SER A O 1
ATOM 1505 N N . LEU A 1 201 ? -23.820 18.760 42.504 1.00 40.47 201 LEU A N 1
ATOM 1506 C CA . LEU A 1 201 ? -23.432 19.809 43.463 1.00 40.47 201 LEU A CA 1
ATOM 1507 C C . LEU A 1 201 ? -22.548 20.923 42.872 1.00 40.47 201 LEU A C 1
ATOM 1509 O O . LEU A 1 201 ? -22.343 21.949 43.520 1.00 40.47 201 LEU A O 1
ATOM 1513 N N . THR A 1 202 ? -22.028 20.760 41.651 1.00 41.25 202 THR A N 1
ATOM 1514 C CA . THR A 1 202 ? -21.147 21.757 41.017 1.00 41.25 202 THR A CA 1
ATOM 1515 C C . THR A 1 202 ? -21.881 22.781 40.150 1.00 41.25 202 THR A C 1
ATOM 1517 O O . THR A 1 202 ? -21.270 23.783 39.785 1.00 41.25 202 THR A O 1
ATOM 1520 N N . MET A 1 203 ? -23.176 22.594 39.853 1.00 37.56 203 MET A N 1
ATOM 1521 C CA . MET A 1 203 ? -23.929 23.514 38.983 1.00 37.56 203 MET A CA 1
ATOM 1522 C C . MET A 1 203 ? -24.862 24.487 39.729 1.00 37.56 203 MET A C 1
ATOM 1524 O O . MET A 1 203 ? -25.297 25.463 39.126 1.00 37.56 203 MET A O 1
ATOM 1528 N N . ASP A 1 204 ? -25.109 24.291 41.032 1.00 35.19 204 ASP A N 1
ATOM 1529 C CA . ASP A 1 204 ? -26.018 25.154 41.813 1.00 35.19 204 ASP A CA 1
ATOM 1530 C C . ASP A 1 204 ? -25.328 26.313 42.565 1.00 35.19 204 ASP A C 1
ATOM 1532 O O . ASP A 1 204 ? -26.002 27.222 43.039 1.00 35.19 204 ASP A O 1
ATOM 1536 N N . ASN A 1 205 ? -23.991 26.371 42.628 1.00 34.44 205 ASN A N 1
ATOM 1537 C CA . ASN A 1 205 ? -23.268 27.396 43.407 1.00 34.44 205 ASN A CA 1
ATOM 1538 C C . ASN A 1 205 ? -22.813 28.639 42.611 1.00 34.44 205 ASN A C 1
ATOM 1540 O O . ASN A 1 205 ? -21.875 29.328 43.009 1.00 34.44 205 ASN A O 1
ATOM 1544 N N . MET A 1 206 ? -23.478 28.971 41.499 1.00 35.03 206 MET A N 1
ATOM 1545 C CA . MET A 1 206 ? -23.243 30.228 40.761 1.00 35.03 206 MET A CA 1
ATOM 1546 C C . MET A 1 206 ? -24.426 31.202 40.818 1.00 35.03 206 MET A C 1
ATOM 1548 O O . MET A 1 206 ? -24.579 32.063 39.948 1.00 35.03 206 MET A O 1
ATOM 1552 N N . LYS A 1 207 ? -25.260 31.097 41.858 1.00 32.25 207 LYS A N 1
ATOM 1553 C CA . LYS A 1 207 ? -26.316 32.071 42.108 1.00 32.25 207 LYS A CA 1
ATOM 1554 C C . LYS A 1 207 ? -26.485 32.338 43.603 1.00 32.25 207 LYS A C 1
ATOM 1556 O O . LYS A 1 207 ? -26.901 31.475 44.359 1.00 32.25 207 LYS A O 1
ATOM 1561 N N . ASP A 1 208 ? -26.237 33.599 43.926 1.00 27.91 208 ASP A N 1
ATOM 1562 C CA . ASP A 1 208 ? -26.608 34.328 45.135 1.00 27.91 208 ASP A CA 1
ATOM 1563 C C . ASP A 1 208 ? -25.630 34.340 46.318 1.00 27.91 208 ASP A C 1
ATOM 1565 O O . ASP A 1 208 ? -24.996 33.354 46.685 1.00 27.91 208 ASP A O 1
ATOM 1569 N N . GLY A 1 209 ? -25.462 35.549 46.853 1.00 27.67 209 GLY A N 1
ATOM 1570 C CA . GLY A 1 209 ? -24.497 35.878 47.889 1.00 27.67 209 GLY A CA 1
ATOM 1571 C C . GLY A 1 209 ? -25.035 35.716 49.309 1.00 27.67 209 GLY A C 1
ATOM 1572 O O . GLY A 1 209 ? -26.215 35.472 49.535 1.00 27.67 209 GLY A O 1
ATOM 1573 N N . SER A 1 210 ? -24.127 36.001 50.251 1.00 25.66 210 SER A N 1
ATOM 1574 C CA . SER A 1 210 ? -24.334 36.257 51.686 1.00 25.66 210 SER A CA 1
ATOM 1575 C C . SER A 1 210 ? -23.948 35.121 52.653 1.00 25.66 210 SER A C 1
ATOM 1577 O O . SER A 1 210 ? -24.568 34.069 52.703 1.00 25.66 210 SER A O 1
ATOM 1579 N N . GLN A 1 211 ? -22.964 35.466 53.497 1.00 25.31 211 GLN A N 1
ATOM 1580 C CA . GLN A 1 211 ? -22.681 34.982 54.859 1.00 25.31 211 GLN A CA 1
ATOM 1581 C C . GLN A 1 211 ? -21.946 33.640 55.074 1.00 25.31 211 GLN A C 1
ATOM 1583 O O . GLN A 1 211 ? -22.493 32.549 55.006 1.00 25.31 211 GLN A O 1
ATOM 1588 N N . ASN A 1 212 ? -20.688 33.782 55.509 1.00 25.48 212 ASN A N 1
ATOM 1589 C CA . ASN A 1 212 ? -19.976 32.864 56.408 1.00 25.48 212 ASN A CA 1
ATOM 1590 C C . ASN A 1 212 ? -20.465 33.166 57.848 1.00 25.48 212 ASN A C 1
ATOM 1592 O O . ASN A 1 212 ? -20.629 34.356 58.140 1.00 25.48 212 ASN A O 1
ATOM 1596 N N . PRO A 1 213 ? -20.694 32.188 58.754 1.00 32.69 213 PRO A N 1
ATOM 1597 C CA . PRO A 1 213 ? -19.600 31.447 59.396 1.00 32.69 213 PRO A CA 1
ATOM 1598 C C . PRO A 1 213 ? -19.931 29.974 59.741 1.00 32.69 213 PRO A C 1
ATOM 1600 O O . PRO A 1 213 ? -20.996 29.684 60.271 1.00 32.69 213 PRO A O 1
ATOM 1603 N N . ASN A 1 214 ? -18.996 29.038 59.539 1.00 25.52 214 ASN A N 1
ATOM 1604 C CA . ASN A 1 214 ? -18.534 28.124 60.603 1.00 25.52 214 ASN A CA 1
ATOM 1605 C C . ASN A 1 214 ? -17.481 27.138 60.086 1.00 25.52 214 ASN A C 1
ATOM 1607 O O . ASN A 1 214 ? -17.717 26.230 59.294 1.00 25.52 214 ASN A O 1
ATOM 1611 N N . ARG A 1 215 ? -16.277 27.369 60.591 1.00 37.38 215 ARG A N 1
ATOM 1612 C CA . ARG A 1 215 ? -15.014 26.712 60.307 1.00 37.38 215 ARG A CA 1
ATOM 1613 C C . ARG A 1 215 ? -14.765 25.713 61.439 1.00 37.38 215 ARG A C 1
ATOM 1615 O O . ARG A 1 215 ? -14.104 26.101 62.390 1.00 37.38 215 ARG A O 1
ATOM 1622 N N . THR A 1 216 ? -15.289 24.482 61.377 1.00 34.09 216 THR A N 1
ATOM 1623 C CA . THR A 1 216 ? -14.958 23.464 62.411 1.00 34.09 216 THR A CA 1
ATOM 1624 C C . THR A 1 216 ? -15.128 21.978 62.061 1.00 34.09 216 THR A C 1
ATOM 1626 O O . THR A 1 216 ? -14.755 21.157 62.889 1.00 34.09 216 THR A O 1
ATOM 1629 N N . THR A 1 217 ? -15.583 21.568 60.871 1.00 32.66 217 THR A N 1
ATOM 1630 C CA . THR A 1 217 ? -15.867 20.129 60.612 1.00 32.66 217 THR A CA 1
ATOM 1631 C C . THR A 1 217 ? -14.951 19.470 59.574 1.00 32.66 217 THR A C 1
ATOM 1633 O O . THR A 1 217 ? -15.297 18.441 59.008 1.00 32.66 217 THR A O 1
ATOM 1636 N N . PHE A 1 218 ? -13.775 20.049 59.311 1.00 34.75 218 PHE A N 1
ATOM 1637 C CA . PHE A 1 218 ? -12.845 19.572 58.272 1.00 34.75 218 PHE A CA 1
A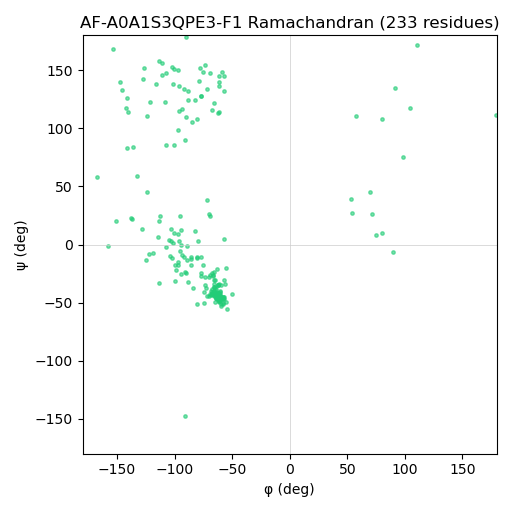TOM 1638 C C . PHE A 1 218 ? -11.634 18.784 58.810 1.00 34.75 218 PHE A C 1
ATOM 1640 O O . PHE A 1 218 ? -10.672 18.589 58.081 1.00 34.75 218 PHE A O 1
ATOM 1647 N N . ILE A 1 219 ? -11.636 18.351 60.078 1.00 35.88 219 ILE A N 1
ATOM 1648 C CA . ILE A 1 219 ? -10.444 17.728 60.698 1.00 35.88 219 ILE A CA 1
ATOM 1649 C C . ILE A 1 219 ? -10.659 16.273 61.168 1.00 35.88 219 ILE A C 1
ATOM 1651 O O . ILE A 1 219 ? -9.691 15.595 61.466 1.00 35.88 219 ILE A O 1
ATOM 1655 N N . TYR A 1 220 ? -11.872 15.710 61.151 1.00 33.03 220 TYR A N 1
ATOM 1656 C CA . TYR A 1 220 ? -12.112 14.439 61.864 1.00 33.03 220 TYR A CA 1
ATOM 1657 C C . TYR A 1 220 ? -12.029 13.121 61.072 1.00 33.03 220 TYR A C 1
ATOM 1659 O O . TYR A 1 220 ? -12.279 12.087 61.668 1.00 33.03 220 TYR A O 1
ATOM 1667 N N . ASN A 1 221 ? -11.688 13.103 59.778 1.00 33.03 221 ASN A N 1
ATOM 1668 C CA . ASN A 1 221 ? -11.750 11.854 58.986 1.00 33.03 221 ASN A CA 1
ATOM 1669 C C . ASN A 1 221 ? -10.474 11.492 58.208 1.00 33.03 221 ASN A C 1
ATOM 1671 O O . ASN A 1 221 ? -10.529 10.622 57.343 1.00 33.03 221 ASN A O 1
ATOM 1675 N N . LEU A 1 222 ? -9.334 12.133 58.492 1.00 39.31 222 LEU A N 1
ATOM 1676 C CA . LEU A 1 222 ? -8.054 11.766 57.865 1.00 39.31 222 LEU A CA 1
ATOM 1677 C C . LEU A 1 222 ? -7.108 10.965 58.780 1.00 39.31 222 LEU A C 1
ATOM 1679 O O . LEU A 1 222 ? -6.135 10.429 58.271 1.00 39.31 222 LEU A O 1
ATOM 1683 N N . GLU A 1 223 ? -7.395 10.840 60.082 1.00 37.16 223 GLU A N 1
ATOM 1684 C CA . GLU A 1 223 ? -6.455 10.248 61.056 1.00 37.16 223 GLU A CA 1
ATOM 1685 C C . GLU A 1 223 ? -6.624 8.719 61.248 1.00 37.16 223 GLU A C 1
ATOM 1687 O O . GLU A 1 223 ? -5.674 8.040 61.622 1.00 37.16 223 GLU A O 1
ATOM 1692 N N . ASP A 1 224 ? -7.794 8.132 60.958 1.00 35.38 224 ASP A N 1
ATOM 1693 C CA . ASP A 1 224 ? -8.109 6.759 61.413 1.00 35.38 224 ASP A CA 1
ATOM 1694 C C . ASP A 1 224 ? -7.835 5.625 60.402 1.00 35.38 224 ASP A C 1
ATOM 1696 O O . ASP A 1 224 ? -7.956 4.454 60.758 1.00 35.38 224 ASP A O 1
ATOM 1700 N N . HIS A 1 225 ? -7.443 5.913 59.152 1.00 34.81 225 HIS A N 1
ATOM 1701 C CA . HIS A 1 225 ? -7.269 4.859 58.131 1.00 34.81 225 HIS A CA 1
ATOM 1702 C C . HIS A 1 225 ? -5.809 4.531 57.757 1.00 34.81 225 HIS A C 1
ATOM 1704 O O . HIS A 1 225 ? -5.584 3.598 56.985 1.00 34.81 225 HIS A O 1
ATOM 1710 N N . GLU A 1 226 ? -4.816 5.227 58.331 1.00 38.34 226 GLU A N 1
ATOM 1711 C CA . GLU A 1 226 ? -3.381 4.926 58.142 1.00 38.34 226 GLU A CA 1
ATOM 1712 C C . GLU A 1 226 ? -2.813 3.908 59.160 1.00 38.34 226 GLU A C 1
ATOM 1714 O O . GLU A 1 226 ? -1.652 3.515 59.051 1.00 38.34 226 GLU A O 1
ATOM 1719 N N . LEU A 1 227 ? -3.612 3.414 60.120 1.00 34.91 227 LEU A N 1
ATOM 1720 C CA . LEU A 1 227 ? -3.106 2.625 61.258 1.00 34.91 227 LEU A CA 1
ATOM 1721 C C . LEU A 1 227 ? -3.292 1.091 61.173 1.00 34.91 227 LEU A C 1
ATOM 1723 O O . LEU A 1 227 ? -2.912 0.398 62.111 1.00 34.91 227 LEU A O 1
ATOM 1727 N N . CYS A 1 228 ? -3.865 0.525 60.103 1.00 33.59 228 CYS A N 1
ATOM 1728 C CA . CYS A 1 228 ? -4.253 -0.903 60.093 1.00 33.59 228 CYS A CA 1
ATOM 1729 C C . CYS A 1 228 ? -3.522 -1.845 59.120 1.00 33.59 228 CYS A C 1
ATOM 1731 O O . CYS A 1 228 ? -3.885 -3.014 59.081 1.00 33.59 228 CYS A O 1
ATOM 1733 N N . GLU A 1 229 ? -2.476 -1.429 58.396 1.00 36.66 229 GLU A N 1
ATOM 1734 C CA . GLU A 1 229 ? -1.726 -2.387 57.547 1.00 36.66 229 GLU A CA 1
ATOM 1735 C C . GLU A 1 229 ? -0.193 -2.249 57.570 1.00 36.66 229 GLU A C 1
ATOM 1737 O O . GLU A 1 229 ? 0.494 -2.733 56.679 1.00 36.66 229 GLU A O 1
ATOM 1742 N N . ASN A 1 230 ? 0.373 -1.656 58.627 1.00 36.72 230 ASN A N 1
ATOM 1743 C CA . ASN A 1 230 ? 1.823 -1.644 58.866 1.00 36.72 230 ASN A CA 1
ATOM 1744 C C . ASN A 1 230 ? 2.177 -2.020 60.320 1.00 36.72 230 ASN A C 1
ATOM 1746 O O . ASN A 1 230 ? 2.801 -1.216 61.004 1.00 36.72 230 ASN A O 1
ATOM 1750 N N . MET A 1 231 ? 1.805 -3.213 60.820 1.00 36.28 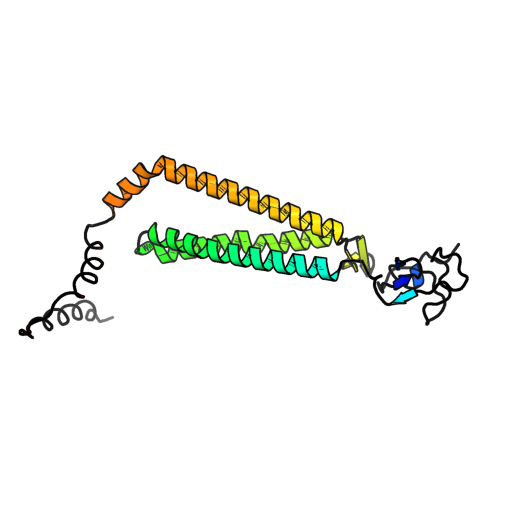231 MET A N 1
ATOM 1751 C CA . MET A 1 231 ? 2.514 -3.836 61.966 1.00 36.28 231 MET A CA 1
ATOM 1752 C C . MET A 1 231 ? 2.179 -5.321 62.245 1.00 36.28 231 MET A C 1
ATOM 1754 O O . MET A 1 231 ? 1.811 -5.698 63.348 1.00 36.28 231 MET A O 1
ATOM 1758 N N . GLU A 1 232 ? 2.389 -6.185 61.256 1.00 33.78 232 GLU A N 1
ATOM 1759 C CA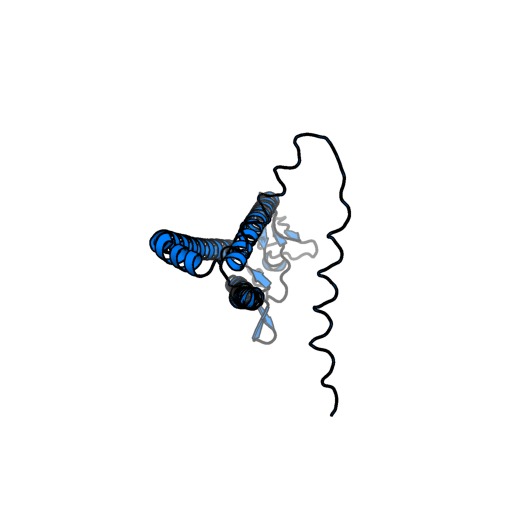 . GLU A 1 232 ? 2.863 -7.571 61.453 1.00 33.78 232 GLU A CA 1
ATOM 1760 C C . GLU A 1 232 ? 3.830 -7.821 60.279 1.00 33.78 232 GLU A C 1
ATOM 1762 O O . GLU A 1 232 ? 3.402 -8.163 59.188 1.00 33.78 232 GLU A O 1
ATOM 1767 N N . SER A 1 233 ? 5.113 -7.455 60.248 1.00 28.77 233 SER A N 1
ATOM 1768 C CA . SER A 1 233 ? 6.229 -7.511 61.194 1.00 28.77 233 SER A CA 1
ATOM 1769 C C . SER A 1 233 ? 6.560 -8.916 61.716 1.00 28.77 233 SER A C 1
ATOM 1771 O O . SER A 1 233 ? 5.889 -9.424 62.607 1.00 28.77 233 SER A O 1
ATOM 1773 N N . VAL A 1 234 ? 7.727 -9.396 61.261 1.00 32.69 234 VAL A N 1
ATOM 1774 C CA . VAL A 1 234 ? 8.673 -10.318 61.923 1.00 32.69 234 VAL A CA 1
ATOM 1775 C C . VAL A 1 234 ? 8.602 -11.806 61.532 1.00 32.69 234 VAL A C 1
ATOM 1777 O O . VAL A 1 234 ? 8.205 -12.654 62.328 1.00 32.69 234 VAL A O 1
ATOM 1780 N N . LEU A 1 235 ? 9.119 -12.117 60.332 1.00 29.88 235 LEU A N 1
ATOM 1781 C CA . LEU A 1 235 ? 10.240 -13.053 60.098 1.00 29.88 235 LEU A CA 1
ATOM 1782 C C . LEU A 1 235 ? 10.844 -12.846 58.701 1.00 29.88 235 LEU A C 1
ATOM 1784 O O . LEU A 1 235 ? 10.059 -12.648 57.749 1.00 29.88 235 LEU A O 1
#

Nearest PDB structures (foldseek):
  8hnd-assembly1_A  TM=8.727E-01  e=2.322E-08  Homo sapiens
  8hnh-assembly1_A  TM=8.386E-01  e=1.001E-08  Homo sapiens
  8hnb-assembly1_A  TM=8.561E-01  e=2.040E-08  Homo sapiens

Foldseek 3Di:
DPQLDDDDDDFFWKQKPLRAIDRDLSNQCQDDPQQWQRPNPPDPDSTIGIGTDHGDDPCPVVVVVVVVVVVVVVVVVVVVVVVVVLVVQQVLDDPVCNVVSVVVVVVCCCVPVPPPPVVVLVVLQVVQQPAFRADPNDTHDRPDGDPVSSVVVVVVVVVVVVVVVVVVVVVVVVVCVVCVVVSVVVVVVVDDPPPPPPPPVPPPPPDDDDDDDDDDDPPPPPPPPVPPDPPPDDD

Sequence (235 aa):
MSNCNCYTSSVSPVCGSNGVTYLSSCFAGCTTTNLTGCTCISSDSEMATAVPGKCPSPGCQEAFLTFLCVICACCMIGSMAQTPSVIILIRTVSPELKSYALGVLFLLLRLLGFIPPPLIFGAGIDSTCLFWSTECGDKGACLLYDNIAYRHLYVSLAIGLKVTAFILYTTTWYCLRKNYKKYIKNHEGYTTPTELFPSSLTMDNMKDGSQNPNRTTFIYNLEDHELCENMESVL